Protein AF-A0A1S3PQ42-F1 (afdb_monomer_lite)

Foldseek 3Di:
DDDDDDDDDDDDDDDDDDDDDDDDDDDDDPPPPPPPDDLDALVVLLVQLVVLQVVLVPDPDLLLSLLSLVLSLLSLLSSLVNCVVDPVDPDHSLVSLVVSLVSLVVSLVSAPCDDDPHDLLNLLSLLLSLLSLLLSLVVSLVVCVVVLVVLVVVLVVCVVPDDDDPPDDPPPDPDDDDDDDDDDDDDDDDDDDPPPPDPPPDDDDDPVNVVSVVVSCVSCVSNVSSVVSNVVSVVSCVVVVVLQVVLCVVLNHDDSPDDSVSSSVSSVVSSVVSCVVVVHD

Secondary structure (DSSP, 8-state):
-----------------------------------------HHHHHHHHHHHHHHHHT--SHHHHHHHHHHHHHHHHHHHHHHTTS---SS-HHHHHHHHHHHHHHHHHHS--SSTT--HHHHHHHHHHHHHHHHHHHHHHHHHHHHHHHHHHHHHHHHHHSPPP-----------------------------------------HHHHHHHHHHHHHHHHHHHHHHHHHHHHHHHGGGHHHHHHHHHHH----TT--HHHHHHHHHHHHHHHHHHHT--

Structure (mmCIF, N/CA/C/O backbone):
data_AF-A0A1S3PQ42-F1
#
_entry.id   AF-A0A1S3PQ42-F1
#
loop_
_atom_site.group_PDB
_atom_site.id
_atom_site.type_symbol
_atom_site.label_atom_id
_atom_site.label_alt_id
_atom_site.label_comp_id
_atom_site.label_asym_id
_atom_site.label_entity_id
_atom_site.label_seq_id
_atom_site.pdbx_PDB_ins_code
_atom_site.Cartn_x
_atom_site.Cartn_y
_atom_site.Cartn_z
_atom_site.occupancy
_atom_site.B_iso_or_equiv
_atom_site.auth_seq_id
_atom_site.auth_comp_id
_atom_site.auth_asym_id
_atom_site.auth_atom_id
_atom_site.pdbx_PDB_model_num
ATOM 1 N N . MET A 1 1 ? -37.887 -74.939 -35.444 1.00 35.25 1 MET A N 1
ATOM 2 C CA . MET A 1 1 ? -36.887 -74.761 -34.372 1.00 35.25 1 MET A CA 1
ATOM 3 C C . MET A 1 1 ? -37.197 -73.445 -33.658 1.00 35.25 1 MET A C 1
ATOM 5 O O . MET A 1 1 ? -36.524 -72.456 -33.904 1.00 35.25 1 MET A O 1
ATOM 9 N N . GLU A 1 2 ? -38.336 -73.292 -32.963 1.00 29.97 2 GLU A N 1
ATOM 10 C CA . GLU A 1 2 ? -38.921 -74.149 -31.888 1.00 29.97 2 GLU A CA 1
ATOM 11 C C . GLU A 1 2 ? -37.988 -74.207 -30.664 1.00 29.97 2 GLU A C 1
ATOM 13 O O . GLU A 1 2 ? -36.792 -74.404 -30.859 1.00 29.97 2 GLU A O 1
ATOM 18 N N . VAL A 1 3 ? -38.416 -74.037 -29.402 1.00 33.56 3 VAL A N 1
ATOM 19 C CA . VAL A 1 3 ? -39.749 -74.019 -28.726 1.00 33.56 3 VAL A CA 1
ATOM 20 C C . VAL A 1 3 ? -39.690 -72.855 -27.684 1.00 33.56 3 VAL A C 1
ATOM 22 O O . VAL A 1 3 ? -38.605 -72.590 -27.176 1.00 33.56 3 VAL A O 1
ATOM 25 N N . GLU A 1 4 ? -40.666 -71.955 -27.467 1.00 35.41 4 GLU A N 1
ATOM 26 C CA . GLU A 1 4 ? -41.895 -72.071 -26.630 1.00 35.41 4 GLU A CA 1
ATOM 27 C C . GLU A 1 4 ? -41.676 -72.660 -25.195 1.00 35.41 4 GLU A C 1
ATOM 29 O O . GLU A 1 4 ? -40.811 -73.506 -25.014 1.00 35.41 4 GLU A O 1
ATOM 34 N N . CYS A 1 5 ? -42.377 -72.295 -24.100 1.00 35.50 5 CYS A N 1
ATOM 35 C CA . CYS A 1 5 ? -43.460 -71.318 -23.866 1.00 35.50 5 CYS A CA 1
ATOM 36 C C . CYS A 1 5 ? -43.638 -70.940 -22.358 1.00 35.50 5 CYS A C 1
ATOM 38 O O . CYS A 1 5 ? -42.959 -71.496 -21.497 1.00 35.50 5 CYS A O 1
ATOM 40 N N . VAL A 1 6 ? -44.666 -70.099 -22.089 1.00 32.94 6 VAL A N 1
ATOM 41 C CA . VAL A 1 6 ? -45.286 -69.667 -20.792 1.00 32.94 6 VAL A CA 1
ATOM 42 C C . VAL A 1 6 ? -44.529 -68.586 -19.972 1.00 32.94 6 VAL A C 1
ATOM 44 O O . VAL A 1 6 ? -43.312 -68.637 -19.871 1.00 32.94 6 VAL A O 1
ATOM 47 N N . GLY A 1 7 ? -45.158 -67.586 -19.311 1.00 34.28 7 GLY A N 1
ATOM 48 C CA . GLY A 1 7 ? -46.515 -67.003 -19.464 1.00 34.28 7 GLY A CA 1
ATOM 49 C C . GLY A 1 7 ? -47.288 -66.614 -18.169 1.00 34.28 7 GLY A C 1
ATOM 50 O O . GLY A 1 7 ? -47.375 -67.427 -17.262 1.00 34.28 7 GLY A O 1
ATOM 51 N N . VAL A 1 8 ? -47.970 -65.440 -18.181 1.00 33.69 8 VAL A N 1
ATOM 52 C CA . VAL A 1 8 ? -49.153 -65.022 -17.345 1.00 33.69 8 VAL A CA 1
ATOM 53 C C . VAL A 1 8 ? -48.905 -64.766 -15.826 1.00 33.69 8 VAL A C 1
ATOM 55 O O . VAL A 1 8 ? -48.098 -65.450 -15.221 1.00 33.69 8 VAL A O 1
ATOM 58 N N . SER A 1 9 ? -49.594 -63.891 -15.061 1.00 31.94 9 SER A N 1
ATOM 59 C CA . SER A 1 9 ? -50.267 -62.566 -15.214 1.00 31.94 9 SER A CA 1
ATOM 60 C C . SER A 1 9 ? -50.843 -62.155 -13.829 1.00 31.94 9 SER A C 1
ATOM 62 O O . SER A 1 9 ? -51.313 -63.032 -13.108 1.00 31.94 9 SER A O 1
ATOM 64 N N . GLY A 1 10 ? -50.882 -60.866 -13.440 1.00 32.84 10 GLY A N 1
ATOM 65 C CA . GLY A 1 10 ? -51.519 -60.440 -12.170 1.00 32.84 10 GLY A CA 1
ATOM 66 C C . GLY A 1 10 ? -51.500 -58.925 -11.870 1.00 32.84 10 GLY A C 1
ATOM 67 O O . GLY A 1 10 ? -50.441 -58.321 -11.764 1.00 32.84 10 GLY A O 1
ATOM 68 N N . LYS A 1 11 ? -52.685 -58.312 -11.725 1.00 34.78 11 LYS A N 1
ATOM 69 C CA . LYS A 1 11 ? -52.988 -56.872 -11.475 1.00 34.78 11 LYS A CA 1
ATOM 70 C C . LYS A 1 11 ? -53.473 -56.649 -10.004 1.00 34.78 11 LYS A C 1
ATOM 72 O O . LYS A 1 11 ? -53.876 -57.639 -9.405 1.00 34.78 11 LYS A O 1
ATOM 77 N N . PRO A 1 12 ? -53.716 -55.410 -9.494 1.00 42.78 12 PRO A N 1
ATOM 78 C CA . PRO A 1 12 ? -52.886 -54.194 -9.482 1.00 42.78 12 PRO A CA 1
ATOM 79 C C . PRO A 1 12 ? -52.884 -53.530 -8.040 1.00 42.78 12 PRO A C 1
ATOM 81 O O . PRO A 1 12 ? -52.639 -54.290 -7.109 1.00 42.78 12 PRO A O 1
ATOM 84 N N . PRO A 1 13 ? -53.029 -52.198 -7.758 1.00 49.38 13 PRO A N 1
ATOM 85 C CA . PRO A 1 13 ? -52.368 -51.533 -6.610 1.00 49.38 13 PRO A CA 1
ATOM 86 C C . PRO A 1 13 ? -53.247 -51.373 -5.337 1.00 49.38 13 PRO A C 1
ATOM 88 O O . PRO A 1 13 ? -54.416 -51.758 -5.346 1.00 49.38 13 PRO A O 1
ATOM 91 N N . PRO A 1 14 ? -52.739 -50.711 -4.270 1.00 37.56 14 PRO A N 1
ATOM 92 C CA . PRO A 1 14 ? -53.141 -49.302 -4.078 1.00 37.56 14 PRO A CA 1
ATOM 93 C C . PRO A 1 14 ? -52.050 -48.347 -3.535 1.00 37.56 14 PRO A C 1
ATOM 95 O O . PRO A 1 14 ? -51.071 -48.758 -2.918 1.00 37.56 14 PRO A O 1
ATOM 98 N N . LYS A 1 15 ? -52.269 -47.034 -3.718 1.00 41.88 15 LYS A N 1
ATOM 99 C CA . LYS A 1 15 ? -51.600 -45.965 -2.947 1.00 41.88 15 LYS A CA 1
ATOM 100 C C . LYS A 1 15 ? -52.218 -45.856 -1.548 1.00 41.88 15 LYS A C 1
ATOM 102 O O . LYS A 1 15 ? -53.432 -45.977 -1.418 1.00 41.88 15 LYS A O 1
ATOM 107 N N . CYS A 1 16 ? -51.419 -45.465 -0.558 1.00 26.77 16 CYS A N 1
ATOM 108 C CA . CYS A 1 16 ? -51.907 -44.773 0.634 1.00 26.77 16 CYS A CA 1
ATOM 109 C C . CYS A 1 16 ? -50.848 -43.763 1.102 1.00 26.77 16 CYS A C 1
ATOM 111 O O . CYS A 1 16 ? -49.712 -44.145 1.375 1.00 26.77 16 CYS A O 1
ATOM 113 N N . GLU A 1 17 ? -51.213 -42.484 1.162 1.00 37.69 17 GLU A N 1
ATOM 114 C CA . GLU A 1 17 ? -50.447 -41.446 1.859 1.00 37.69 17 GLU A CA 1
ATOM 115 C C . GLU A 1 17 ? -51.067 -41.267 3.249 1.00 37.69 17 GLU A C 1
ATOM 117 O O . GLU A 1 17 ? -52.288 -41.163 3.364 1.00 37.69 17 GLU A O 1
ATOM 122 N N . SER A 1 18 ? -50.256 -41.186 4.305 1.00 27.48 18 SER A N 1
ATOM 123 C CA . SER A 1 18 ? -50.727 -40.730 5.616 1.00 27.48 18 SER A CA 1
ATOM 124 C C . SER A 1 18 ? -49.671 -39.874 6.311 1.00 27.48 18 SER A C 1
ATOM 126 O O . SER A 1 18 ? -48.475 -40.161 6.282 1.00 27.48 18 SER A O 1
ATOM 128 N N . TRP A 1 19 ? -50.123 -38.764 6.891 1.00 27.66 19 TRP A N 1
ATOM 129 C CA . TRP A 1 19 ? -49.282 -37.794 7.587 1.00 27.66 19 TRP A CA 1
ATOM 130 C C . TRP A 1 19 ? -49.142 -38.176 9.070 1.00 27.66 19 TRP A C 1
ATOM 132 O O . TRP A 1 19 ? -50.125 -38.555 9.702 1.00 27.66 19 TRP A O 1
ATOM 142 N N . GLY A 1 20 ? -47.950 -38.010 9.652 1.00 32.56 20 GLY A N 1
ATOM 143 C CA . GLY A 1 20 ? -47.715 -38.205 11.090 1.00 32.56 20 GLY A CA 1
ATOM 144 C C . GLY A 1 20 ? -46.255 -37.913 11.489 1.00 32.56 20 GLY A C 1
ATOM 145 O O . GLY A 1 20 ? -45.358 -38.400 10.803 1.00 32.56 20 GLY A O 1
ATOM 146 N N . PRO A 1 21 ? -45.970 -37.109 12.536 1.00 45.66 21 PRO A N 1
ATOM 147 C CA . PRO A 1 21 ? -44.617 -36.600 12.793 1.00 45.66 21 PRO A CA 1
ATOM 148 C C . PRO A 1 21 ? -43.865 -37.336 13.919 1.00 45.66 21 PRO A C 1
ATOM 150 O O . PRO A 1 21 ? -44.480 -37.695 14.922 1.00 45.66 21 PRO A O 1
ATOM 153 N N . SER A 1 22 ? -42.523 -37.418 13.832 1.00 29.17 22 SER A N 1
ATOM 154 C CA . SER A 1 22 ? -41.574 -36.882 14.848 1.00 29.17 22 SER A CA 1
ATOM 155 C C . SER A 1 22 ? -40.145 -37.467 14.804 1.00 29.17 22 SER A C 1
ATOM 157 O O . SER A 1 22 ? -39.947 -38.664 14.650 1.00 29.17 22 SER A O 1
ATOM 159 N N . LEU A 1 23 ? -39.176 -36.588 15.106 1.00 28.50 23 LEU A N 1
ATOM 160 C CA . LEU A 1 23 ? -37.885 -36.830 15.787 1.00 28.50 23 LEU A CA 1
ATOM 161 C C . LEU A 1 23 ? -36.745 -37.637 15.106 1.00 28.50 23 LEU A C 1
ATOM 163 O O . LEU A 1 23 ? -36.591 -38.840 15.263 1.00 28.50 23 LEU A O 1
ATOM 167 N N . GLN A 1 24 ? -35.813 -36.851 14.548 1.00 30.27 24 GLN A N 1
ATOM 168 C CA . GLN A 1 24 ? -34.348 -36.930 14.729 1.00 30.27 24 GLN A CA 1
ATOM 169 C C . GLN A 1 24 ? -33.579 -38.237 14.422 1.00 30.27 24 GLN A C 1
ATOM 171 O O . GLN A 1 24 ? -33.472 -39.148 15.242 1.00 30.27 24 GLN A O 1
ATOM 176 N N . ARG A 1 25 ? -32.724 -38.153 13.391 1.00 27.75 25 ARG A N 1
ATOM 177 C CA . ARG A 1 25 ? -31.296 -38.481 13.559 1.00 27.75 25 ARG A CA 1
ATOM 178 C C . ARG A 1 25 ? -30.419 -37.498 12.783 1.00 27.75 25 ARG A C 1
ATOM 180 O O . ARG A 1 25 ? -30.721 -37.159 11.646 1.00 27.75 25 ARG A O 1
ATOM 187 N N . ALA A 1 26 ? -29.365 -37.010 13.431 1.00 33.91 26 ALA A N 1
ATOM 188 C CA . ALA A 1 26 ? -28.486 -35.985 12.884 1.00 33.91 26 ALA A CA 1
ATOM 189 C C . ALA A 1 26 ? -27.551 -36.527 11.788 1.00 33.91 26 ALA A C 1
ATOM 191 O O . ALA A 1 26 ? -26.986 -37.610 11.925 1.00 33.91 26 ALA A O 1
ATOM 192 N N . GLY A 1 27 ? -27.329 -35.713 10.755 1.00 30.86 27 GLY A N 1
ATOM 193 C CA . GLY A 1 27 ? -26.272 -35.874 9.759 1.00 30.86 27 GLY A CA 1
ATOM 194 C C . GLY A 1 27 ? -25.681 -34.502 9.454 1.00 30.86 27 GLY A C 1
ATOM 195 O O . GLY A 1 27 ? -26.245 -33.743 8.674 1.00 30.86 27 GLY A O 1
ATOM 196 N N . SER A 1 28 ? -24.588 -34.147 10.132 1.00 33.94 28 SER A N 1
ATOM 197 C CA . SER A 1 28 ? -23.971 -32.823 10.005 1.00 33.94 28 SER A CA 1
ATOM 198 C C . SER A 1 28 ? -23.301 -32.659 8.640 1.00 33.94 28 SER A C 1
ATOM 200 O O . SER A 1 28 ? -22.279 -33.287 8.372 1.00 33.94 28 SER A O 1
ATOM 202 N N . GLN A 1 29 ? -23.836 -31.770 7.803 1.00 33.34 29 GLN A N 1
ATOM 203 C CA . GLN A 1 29 ? -23.096 -31.171 6.694 1.00 33.34 29 GLN A CA 1
ATOM 204 C C . GLN A 1 29 ? -23.054 -29.657 6.883 1.00 33.34 29 GLN A C 1
ATOM 206 O O . GLN A 1 29 ? -23.865 -28.909 6.341 1.00 33.34 29 GLN A O 1
ATOM 211 N N . ARG A 1 30 ? -22.071 -29.194 7.663 1.00 36.38 30 ARG A N 1
ATOM 212 C CA . ARG A 1 30 ? -21.709 -27.775 7.735 1.00 36.38 30 ARG A CA 1
ATOM 213 C C . ARG A 1 30 ? -20.900 -27.398 6.491 1.00 36.38 30 ARG A C 1
ATOM 215 O O . ARG A 1 30 ? -19.698 -27.167 6.566 1.00 36.38 30 ARG A O 1
ATOM 222 N N . GLY A 1 31 ? -21.567 -27.386 5.339 1.00 32.16 31 GLY A N 1
ATOM 223 C CA . GLY A 1 31 ? -21.009 -26.848 4.106 1.00 32.16 31 GLY A CA 1
ATOM 224 C C . GLY A 1 31 ? -20.893 -25.334 4.226 1.00 32.16 31 GLY A C 1
ATOM 225 O O . GLY A 1 31 ? -21.896 -24.629 4.127 1.00 32.16 31 GLY A O 1
ATOM 226 N N . THR A 1 32 ? -19.683 -24.827 4.461 1.00 41.38 32 THR A N 1
ATOM 227 C CA . THR A 1 32 ? -19.407 -23.391 4.370 1.00 41.38 32 THR A CA 1
ATOM 228 C C . THR A 1 32 ? -19.561 -22.979 2.911 1.00 41.38 32 THR A C 1
ATOM 230 O O . THR A 1 32 ? -18.664 -23.207 2.101 1.00 41.38 32 THR A O 1
ATOM 233 N N . VAL A 1 33 ? -20.711 -22.395 2.568 1.00 38.88 33 VAL A N 1
ATOM 234 C CA . VAL A 1 33 ? -20.920 -21.783 1.255 1.00 38.88 33 VAL A CA 1
ATOM 235 C C . VAL A 1 33 ? -20.001 -20.570 1.167 1.00 38.88 33 VAL A C 1
ATOM 237 O O . VAL A 1 33 ? -20.291 -19.501 1.702 1.00 38.88 33 VAL A O 1
ATOM 240 N N . LEU A 1 34 ? -18.864 -20.761 0.501 1.00 42.41 34 LEU A N 1
ATOM 241 C CA . LEU A 1 34 ? -18.055 -19.678 -0.036 1.00 42.41 34 LEU A CA 1
ATOM 242 C C . LEU A 1 34 ? -18.918 -18.975 -1.088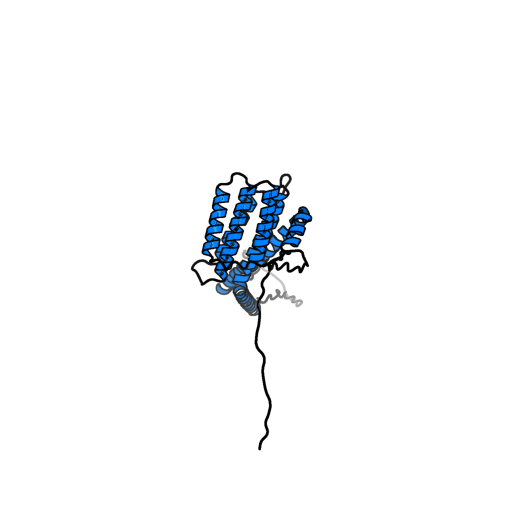 1.00 42.41 34 LEU A C 1
ATOM 244 O O . LEU A 1 34 ? -19.029 -19.438 -2.222 1.00 42.41 34 LEU A O 1
ATOM 248 N N . ASN A 1 35 ? -19.574 -17.885 -0.683 1.00 34.91 35 ASN A N 1
ATOM 249 C CA . ASN A 1 35 ? -20.261 -16.990 -1.604 1.00 34.91 35 ASN A CA 1
ATOM 250 C C . ASN A 1 35 ? -19.210 -16.364 -2.526 1.00 34.91 35 ASN A C 1
ATOM 252 O O . ASN A 1 35 ? -18.616 -15.336 -2.208 1.00 34.91 35 ASN A O 1
ATOM 256 N N . HIS A 1 36 ? -18.981 -17.003 -3.671 1.00 43.78 36 HIS A N 1
ATOM 257 C CA . HIS A 1 36 ? -18.322 -16.380 -4.807 1.00 43.78 36 HIS A CA 1
ATOM 258 C C . HIS A 1 36 ? -19.286 -15.356 -5.406 1.00 43.78 36 HIS A C 1
ATOM 260 O O . HIS A 1 36 ? -20.037 -15.640 -6.337 1.00 43.78 36 HIS A O 1
ATOM 266 N N . GLU A 1 37 ? -19.279 -14.165 -4.814 1.00 48.38 37 GLU A N 1
ATOM 267 C CA . GLU A 1 37 ? -19.853 -12.970 -5.417 1.00 48.38 37 GLU A CA 1
ATOM 268 C C . GLU A 1 37 ? -19.178 -12.756 -6.789 1.00 48.38 37 GLU A C 1
ATOM 270 O O . GLU A 1 37 ? -17.957 -12.935 -6.894 1.00 48.38 37 GLU A O 1
ATOM 275 N N . PRO A 1 38 ? -19.938 -12.471 -7.865 1.00 51.84 38 PRO A N 1
ATOM 276 C CA . PRO A 1 38 ? -19.359 -12.319 -9.196 1.00 51.84 38 PRO A CA 1
ATOM 277 C C . PRO A 1 38 ? -18.326 -11.180 -9.208 1.00 51.84 38 PRO A C 1
ATOM 279 O O . PRO A 1 38 ? -18.486 -10.211 -8.464 1.00 51.84 38 PRO A O 1
ATOM 282 N N . PRO A 1 39 ? -17.269 -11.268 -10.039 1.00 59.72 39 PRO A N 1
ATOM 283 C CA . PRO A 1 39 ? -16.226 -10.251 -10.079 1.00 59.72 39 PRO A CA 1
ATOM 284 C C . PRO A 1 39 ? -16.825 -8.898 -10.471 1.00 59.72 39 PRO A C 1
ATOM 286 O O . PRO A 1 39 ? -17.291 -8.709 -11.596 1.00 59.72 39 PRO A O 1
ATOM 289 N N . HIS A 1 40 ? -16.815 -7.956 -9.530 1.00 71.81 40 HIS A N 1
ATOM 290 C CA . HIS A 1 40 ? -17.313 -6.606 -9.763 1.00 71.81 40 HIS A CA 1
ATOM 291 C C . HIS A 1 40 ? -16.384 -5.842 -10.707 1.00 71.81 40 HIS A C 1
ATOM 293 O O . HIS A 1 40 ? -15.159 -5.891 -10.579 1.00 71.81 40 HIS A O 1
ATOM 299 N N . HIS A 1 41 ? -16.969 -5.081 -11.631 1.00 85.75 41 HIS A N 1
ATOM 300 C CA . HIS A 1 41 ? -16.212 -4.177 -12.495 1.00 85.75 41 HIS A CA 1
ATOM 301 C C . HIS A 1 41 ? -15.491 -3.097 -11.671 1.00 85.75 41 HIS A C 1
ATOM 303 O O . HIS A 1 41 ? -15.975 -2.676 -10.618 1.00 85.75 41 HIS A O 1
ATOM 309 N N . ALA A 1 42 ? -14.359 -2.594 -12.175 1.00 91.62 42 ALA A N 1
ATOM 310 C CA . ALA A 1 42 ? -13.552 -1.576 -11.493 1.00 91.62 42 ALA A CA 1
ATOM 311 C C . ALA A 1 42 ? -14.365 -0.328 -11.085 1.00 91.62 42 ALA A C 1
ATOM 313 O O . ALA A 1 42 ? -14.116 0.261 -10.033 1.00 91.62 42 ALA A O 1
ATOM 314 N N . GLU A 1 43 ? -15.390 0.033 -11.865 1.00 91.88 43 GLU A N 1
ATOM 315 C CA . GLU A 1 43 ? -16.326 1.121 -11.558 1.00 91.88 43 GLU A CA 1
ATOM 316 C C . GLU A 1 43 ? -17.029 0.960 -10.201 1.00 91.88 43 GLU A C 1
ATOM 318 O O . GLU A 1 43 ? -17.129 1.933 -9.452 1.00 91.88 43 GLU A O 1
ATOM 323 N N . TYR A 1 44 ? -17.465 -0.251 -9.837 1.00 94.06 44 TYR A N 1
ATOM 324 C CA . TYR A 1 44 ? -18.123 -0.513 -8.552 1.00 94.06 44 TYR A CA 1
ATOM 325 C C . TYR A 1 44 ? -17.188 -0.191 -7.381 1.00 94.06 44 TYR A C 1
ATOM 327 O O . TYR A 1 44 ? -17.522 0.610 -6.506 1.00 94.06 44 TYR A O 1
ATOM 335 N N . TYR A 1 45 ? -15.973 -0.741 -7.414 1.00 96.06 45 TYR A N 1
ATOM 336 C CA . TYR A 1 45 ? -14.958 -0.507 -6.390 1.00 96.06 45 TYR A CA 1
ATOM 337 C C . TYR A 1 45 ? -14.511 0.962 -6.332 1.00 96.06 45 TYR A C 1
ATOM 339 O O . TYR A 1 45 ? -14.331 1.514 -5.248 1.00 96.06 45 TYR A O 1
ATOM 347 N N . MET A 1 46 ? -14.409 1.632 -7.484 1.00 95.75 46 MET A N 1
ATOM 348 C CA . MET A 1 46 ? -14.164 3.075 -7.595 1.00 95.75 46 MET A CA 1
ATOM 349 C C . MET A 1 46 ? -15.277 3.908 -6.933 1.00 95.75 46 MET A C 1
ATOM 351 O O . MET A 1 46 ? -14.990 4.900 -6.256 1.00 95.75 46 MET A O 1
ATOM 355 N N . HIS A 1 47 ? -16.546 3.537 -7.126 1.00 96.62 47 HIS A N 1
ATOM 356 C CA . HIS A 1 47 ? -17.684 4.195 -6.482 1.00 96.62 47 HIS A CA 1
ATOM 357 C C . HIS A 1 47 ? -17.691 3.961 -4.967 1.00 96.62 47 HIS A C 1
ATOM 359 O O . HIS A 1 47 ? -17.859 4.918 -4.206 1.00 96.62 47 HIS A O 1
ATOM 365 N N . GLU A 1 48 ? -17.432 2.730 -4.526 1.00 97.25 48 GLU A N 1
ATOM 366 C CA . GLU A 1 48 ? -17.355 2.376 -3.109 1.00 97.25 48 GLU A CA 1
ATOM 367 C C . GLU A 1 48 ? -16.212 3.113 -2.395 1.00 97.25 48 GLU A C 1
ATOM 369 O O . GLU A 1 48 ? -16.409 3.723 -1.343 1.00 97.25 48 GLU A O 1
ATOM 374 N N . ALA A 1 49 ? -15.028 3.154 -3.006 1.00 98.00 49 ALA A N 1
ATOM 375 C CA . ALA A 1 49 ? -13.877 3.874 -2.477 1.00 98.00 49 ALA A CA 1
ATOM 376 C C . ALA A 1 49 ? -14.161 5.377 -2.301 1.00 98.00 49 ALA A C 1
ATOM 378 O O . ALA A 1 49 ? -13.871 5.955 -1.251 1.00 98.00 49 ALA A O 1
ATOM 379 N N . LYS A 1 50 ? -14.805 6.014 -3.291 1.00 97.88 50 LYS A N 1
ATOM 380 C CA . LYS A 1 50 ? -15.244 7.417 -3.194 1.00 97.88 50 LYS A CA 1
ATOM 381 C C . LYS A 1 50 ? -16.280 7.623 -2.087 1.00 97.88 50 LYS A C 1
ATOM 383 O O . LYS A 1 50 ? -16.182 8.606 -1.356 1.00 97.88 50 LYS A O 1
ATOM 388 N N . ARG A 1 51 ? -17.239 6.703 -1.929 1.00 98.06 51 ARG A N 1
ATOM 389 C CA . ARG A 1 51 ? -18.251 6.742 -0.858 1.00 98.06 51 ARG A CA 1
ATOM 390 C C . ARG A 1 51 ? -17.596 6.733 0.525 1.00 98.06 51 ARG A C 1
ATOM 392 O O . ARG A 1 51 ? -17.892 7.602 1.345 1.00 98.06 51 ARG A O 1
ATOM 399 N N . MET A 1 52 ? -16.673 5.802 0.759 1.00 97.31 52 MET A N 1
ATOM 400 C CA . MET A 1 52 ? -15.954 5.680 2.033 1.00 97.31 52 MET A CA 1
ATOM 401 C C . MET A 1 52 ? -15.016 6.870 2.285 1.00 97.31 52 MET A C 1
ATOM 403 O O . MET A 1 52 ? -14.953 7.374 3.408 1.00 97.31 52 MET A O 1
ATOM 407 N N . LYS A 1 53 ? -14.371 7.406 1.238 1.00 97.88 53 LYS A N 1
ATOM 408 C CA . LYS A 1 53 ? -13.559 8.629 1.331 1.00 97.88 53 LYS A CA 1
ATOM 409 C C . LYS A 1 53 ? -14.399 9.839 1.755 1.00 97.88 53 LYS A C 1
ATOM 411 O O . LYS A 1 53 ? -14.034 10.507 2.716 1.00 97.88 53 LYS A O 1
ATOM 416 N N . HIS A 1 54 ? -15.539 10.093 1.109 1.00 98.06 54 HIS A N 1
ATOM 417 C CA . HIS A 1 54 ? -16.412 11.213 1.483 1.00 98.06 54 HIS A CA 1
ATOM 418 C C . HIS A 1 54 ? -17.003 11.050 2.893 1.00 98.06 54 HIS A C 1
ATOM 420 O O . HIS A 1 54 ? -17.155 12.038 3.612 1.00 98.06 54 HIS A O 1
ATOM 426 N N . ARG A 1 55 ? -17.281 9.810 3.331 1.00 96.88 55 ARG A N 1
ATOM 427 C CA . ARG A 1 55 ? -17.648 9.527 4.729 1.00 96.88 55 ARG A CA 1
ATOM 428 C C . ARG A 1 55 ? -16.530 9.954 5.682 1.00 96.88 55 ARG A C 1
ATOM 430 O O . ARG A 1 55 ? -16.814 10.670 6.634 1.00 96.88 55 ARG A O 1
ATOM 437 N N . ALA A 1 56 ? -15.277 9.590 5.404 1.00 97.50 56 ALA A N 1
ATOM 438 C CA . ALA A 1 56 ? -14.121 10.032 6.188 1.00 97.50 56 ALA A CA 1
ATOM 439 C C . ALA A 1 56 ? -13.940 11.563 6.169 1.00 97.50 56 ALA A C 1
ATOM 441 O O . ALA A 1 56 ? -13.660 12.169 7.206 1.00 97.50 56 ALA A O 1
ATOM 442 N N . ASP A 1 57 ? -14.142 12.216 5.021 1.00 97.38 57 ASP A N 1
ATOM 443 C CA . ASP A 1 57 ? -14.043 13.674 4.895 1.00 97.38 57 ASP A CA 1
ATOM 444 C C . ASP A 1 57 ? -14.988 14.391 5.881 1.00 97.38 57 ASP A C 1
ATOM 446 O O . ASP A 1 57 ? -14.553 15.336 6.543 1.00 97.38 57 ASP A O 1
ATOM 450 N N . ALA A 1 58 ? -16.206 13.870 6.074 1.00 96.94 58 ALA A N 1
ATOM 451 C CA . ALA A 1 58 ? -17.212 14.383 7.010 1.00 96.94 58 ALA A CA 1
ATOM 452 C C . ALA A 1 58 ? -16.972 14.048 8.503 1.00 96.94 58 ALA A C 1
ATOM 454 O O . ALA A 1 58 ? -17.671 14.583 9.365 1.00 96.94 58 ALA A O 1
ATOM 455 N N . MET A 1 59 ? -16.016 13.176 8.844 1.00 95.38 59 MET A N 1
ATOM 456 C CA . MET A 1 59 ? -15.765 12.781 10.238 1.00 95.38 59 MET A CA 1
ATOM 457 C C . MET A 1 59 ? -14.902 13.792 11.002 1.00 95.38 59 MET A C 1
ATOM 459 O O . MET A 1 59 ? -13.894 14.291 10.495 1.00 95.38 59 MET A O 1
ATOM 463 N N . VAL A 1 60 ? -15.283 14.036 12.261 1.00 94.31 60 VAL A N 1
ATOM 464 C CA . VAL A 1 60 ? -14.539 14.876 13.217 1.00 94.31 60 VAL A CA 1
ATOM 465 C C . VAL A 1 60 ? -13.535 14.052 14.029 1.00 94.31 60 VAL A C 1
ATOM 467 O O . VAL A 1 60 ? -12.407 14.502 14.233 1.00 94.31 60 VAL A O 1
ATOM 470 N N . ASP A 1 61 ? -13.907 12.844 14.472 1.00 94.12 61 ASP A N 1
ATOM 471 C CA . ASP A 1 61 ? -12.957 11.971 15.165 1.00 94.12 61 ASP A CA 1
ATOM 472 C C . ASP A 1 61 ? -11.856 11.483 14.213 1.00 94.12 61 ASP A C 1
ATOM 474 O O . ASP A 1 61 ? -12.116 10.975 13.120 1.00 94.12 61 ASP A O 1
ATOM 478 N N . LYS A 1 62 ? -10.605 11.612 14.663 1.00 94.62 62 LYS A N 1
ATOM 479 C CA . LYS A 1 62 ? -9.419 11.316 13.858 1.00 94.62 62 LYS A CA 1
ATOM 480 C C . LYS A 1 62 ? -9.219 9.821 13.622 1.00 94.62 62 LYS A C 1
ATOM 482 O O . LYS A 1 62 ? -8.702 9.467 12.565 1.00 94.62 62 LYS A O 1
ATOM 487 N N . LEU A 1 63 ? -9.600 8.956 14.570 1.00 95.19 63 LEU A N 1
ATOM 488 C CA . LEU A 1 63 ? -9.435 7.508 14.415 1.00 95.19 63 LEU A CA 1
ATOM 489 C C . LEU A 1 63 ? -10.483 6.956 13.446 1.00 95.19 63 LEU A C 1
ATOM 491 O O . LEU A 1 63 ? -10.120 6.326 12.459 1.00 95.19 63 LEU A O 1
ATOM 495 N N . GLY A 1 64 ? -11.762 7.273 13.657 1.00 96.19 64 GLY A N 1
ATOM 496 C CA . GLY A 1 64 ? -12.847 6.922 12.744 1.00 96.19 64 GLY A CA 1
ATOM 497 C C . GLY A 1 64 ? -12.612 7.457 11.328 1.00 96.19 64 GLY A C 1
ATOM 498 O O . GLY A 1 64 ? -12.812 6.726 10.356 1.00 96.19 64 GLY A O 1
ATOM 499 N N . LYS A 1 65 ? -12.097 8.688 11.199 1.00 97.56 65 LYS A N 1
ATOM 500 C CA . LYS A 1 65 ? -11.678 9.264 9.914 1.00 97.56 65 LYS A CA 1
ATOM 501 C C . LYS A 1 65 ? -10.561 8.458 9.249 1.00 97.56 65 LYS A C 1
ATOM 503 O O . LYS A 1 65 ? -10.693 8.097 8.082 1.00 97.56 65 LYS A O 1
ATOM 508 N N . ALA A 1 66 ? -9.494 8.130 9.981 1.00 97.81 66 ALA A N 1
ATOM 509 C CA . ALA A 1 66 ? -8.406 7.302 9.464 1.00 97.81 66 ALA A CA 1
ATOM 510 C C . ALA A 1 66 ? -8.909 5.916 9.024 1.00 97.81 66 ALA A C 1
ATOM 512 O O . ALA A 1 66 ? -8.656 5.512 7.895 1.00 97.81 66 ALA A O 1
ATOM 513 N N . VAL A 1 67 ? -9.703 5.238 9.858 1.00 97.81 67 VAL A N 1
ATOM 514 C CA . VAL A 1 67 ? -10.314 3.931 9.560 1.00 97.81 67 VAL A CA 1
ATOM 515 C C . VAL A 1 67 ? -11.167 3.968 8.282 1.00 97.81 67 VAL A C 1
ATOM 517 O O . VAL A 1 67 ? -11.049 3.073 7.447 1.00 97.81 67 VAL A O 1
ATOM 520 N N . ASN A 1 68 ? -11.979 5.011 8.068 1.00 97.94 68 ASN A N 1
ATOM 521 C CA . ASN A 1 68 ? -12.790 5.132 6.848 1.00 97.94 68 ASN A CA 1
ATOM 522 C C . ASN A 1 68 ? -11.951 5.467 5.596 1.00 97.94 68 ASN A C 1
ATOM 524 O O . ASN A 1 68 ? -12.283 4.991 4.510 1.00 97.94 68 ASN A O 1
ATOM 528 N N . TYR A 1 69 ? -10.839 6.205 5.720 1.00 98.69 69 TYR A N 1
ATOM 529 C CA . TYR A 1 69 ? -9.881 6.343 4.611 1.00 98.69 69 TYR A CA 1
ATOM 530 C C . TYR A 1 69 ? -9.150 5.033 4.295 1.00 98.69 69 TYR A C 1
ATOM 532 O O . TYR A 1 69 ? -8.853 4.792 3.127 1.00 98.69 69 TYR A O 1
ATOM 540 N N . VAL A 1 70 ? -8.876 4.178 5.288 1.00 98.62 70 VAL A N 1
ATOM 541 C CA . VAL A 1 70 ? -8.299 2.852 5.020 1.00 98.62 70 VAL A CA 1
ATOM 542 C C . VAL A 1 70 ? -9.316 1.966 4.307 1.00 98.62 70 VAL A C 1
ATOM 544 O O . VAL A 1 70 ? -8.957 1.390 3.292 1.00 98.62 70 VAL A O 1
ATOM 547 N N . ASP A 1 71 ? -10.591 1.929 4.710 1.00 98.44 71 ASP A N 1
ATOM 548 C CA . ASP A 1 71 ? -11.619 1.208 3.932 1.00 98.44 71 ASP A CA 1
ATOM 549 C C . ASP A 1 71 ? -11.764 1.740 2.497 1.00 98.44 71 ASP A C 1
ATOM 551 O O . ASP A 1 71 ? -11.905 0.954 1.561 1.00 98.44 71 ASP A O 1
ATOM 555 N N . ALA A 1 72 ? -11.669 3.060 2.296 1.00 98.69 72 ALA A N 1
ATOM 556 C CA . ALA A 1 72 ? -11.604 3.637 0.955 1.00 98.69 72 ALA A CA 1
ATOM 557 C C . ALA A 1 72 ? -10.379 3.132 0.174 1.00 98.69 72 ALA A C 1
ATOM 559 O O . ALA A 1 72 ? -10.502 2.773 -0.995 1.00 98.69 72 ALA A O 1
ATOM 560 N N . ALA A 1 73 ? -9.211 3.057 0.819 1.00 98.81 73 ALA A N 1
ATOM 561 C CA . ALA A 1 73 ? -7.996 2.509 0.227 1.00 98.81 73 ALA A CA 1
ATOM 562 C C . ALA A 1 73 ? -8.122 1.013 -0.106 1.00 98.81 73 ALA A C 1
ATOM 564 O O . ALA A 1 73 ? -7.689 0.611 -1.180 1.00 98.81 73 ALA A O 1
ATOM 565 N N . LEU A 1 74 ? -8.765 0.200 0.738 1.00 98.69 74 LEU A N 1
ATOM 566 C CA . LEU A 1 74 ? -9.038 -1.213 0.444 1.00 98.69 74 LEU A CA 1
ATOM 567 C C . LEU A 1 74 ? -9.936 -1.370 -0.789 1.00 98.69 74 LEU A C 1
ATOM 569 O O . LEU A 1 74 ? -9.659 -2.198 -1.654 1.00 98.69 74 LEU A O 1
ATOM 573 N N . SER A 1 75 ? -10.961 -0.529 -0.921 1.00 98.50 75 SER A N 1
ATOM 574 C CA . SER A 1 75 ? -11.802 -0.502 -2.120 1.00 98.50 75 SER A CA 1
ATOM 575 C C . SER A 1 75 ? -11.029 0.000 -3.355 1.00 98.50 75 SER A C 1
ATOM 577 O O . SER A 1 75 ? -11.219 -0.526 -4.448 1.00 98.50 75 SER A O 1
ATOM 579 N N . PHE A 1 76 ? -10.081 0.939 -3.217 1.00 98.50 76 PHE A N 1
ATOM 580 C CA . PHE A 1 76 ? -9.162 1.288 -4.314 1.00 98.50 76 PHE A CA 1
ATOM 581 C C . PHE A 1 76 ? -8.166 0.159 -4.652 1.00 98.50 76 PHE A C 1
ATOM 583 O O . PHE A 1 76 ? -7.821 -0.003 -5.822 1.00 98.50 76 PHE A O 1
ATOM 590 N N . MET A 1 77 ? -7.751 -0.670 -3.686 1.00 98.31 77 MET A N 1
ATOM 591 C CA . MET A 1 77 ? -6.952 -1.876 -3.948 1.00 98.31 77 MET A CA 1
ATOM 592 C C . MET A 1 77 ? -7.739 -2.884 -4.796 1.00 98.31 77 MET A C 1
ATOM 594 O O . MET A 1 77 ? -7.202 -3.401 -5.774 1.00 98.31 77 MET A O 1
ATOM 598 N N . GLU A 1 78 ? -9.012 -3.131 -4.474 1.00 97.50 78 GLU A N 1
ATOM 599 C CA . GLU A 1 78 ? -9.897 -3.980 -5.286 1.00 97.50 78 GLU A CA 1
ATOM 600 C C . GLU A 1 78 ? -10.151 -3.378 -6.678 1.00 97.50 78 GLU A C 1
ATOM 602 O O . GLU A 1 78 ? -10.054 -4.090 -7.676 1.00 97.50 78 GLU A O 1
ATOM 607 N N . CYS A 1 79 ? -10.369 -2.060 -6.770 1.00 96.25 79 CYS A N 1
ATOM 608 C CA . CYS A 1 79 ? -10.470 -1.344 -8.045 1.00 96.25 79 CYS A CA 1
ATOM 609 C C . CYS A 1 79 ? -9.218 -1.554 -8.904 1.00 96.25 79 CYS A C 1
ATOM 611 O O . CYS A 1 79 ? -9.321 -1.946 -10.064 1.00 96.25 79 CYS A O 1
ATOM 613 N N . GLY A 1 80 ? -8.031 -1.335 -8.330 1.00 96.31 80 GLY A N 1
ATOM 614 C CA . GLY A 1 80 ? -6.757 -1.564 -9.005 1.00 96.31 80 GLY A CA 1
ATOM 615 C C . GLY A 1 80 ? -6.591 -3.018 -9.438 1.00 96.31 80 GLY A C 1
ATOM 616 O O . GLY A 1 80 ? -6.135 -3.260 -10.550 1.00 96.31 80 GLY A O 1
ATOM 617 N N . LYS A 1 81 ? -7.039 -3.982 -8.622 1.00 95.75 81 LYS A N 1
ATOM 618 C CA . LYS A 1 81 ? -6.980 -5.412 -8.947 1.00 95.75 81 LYS A CA 1
ATOM 619 C C . LYS A 1 81 ? -7.895 -5.788 -10.113 1.00 95.75 81 LYS A C 1
ATOM 621 O O . LYS A 1 81 ? -7.456 -6.559 -10.967 1.00 95.75 81 LYS A O 1
ATOM 626 N N . ALA A 1 82 ? -9.103 -5.225 -10.173 1.00 94.25 82 ALA A N 1
ATOM 627 C CA . ALA A 1 82 ? -10.024 -5.381 -11.299 1.00 94.25 82 ALA A CA 1
ATOM 628 C C . ALA A 1 82 ? -9.467 -4.733 -12.584 1.00 94.25 82 ALA A C 1
ATOM 630 O O . ALA A 1 82 ? -9.587 -5.306 -13.663 1.00 94.25 82 ALA A O 1
ATOM 631 N N . MET A 1 83 ? -8.767 -3.597 -12.472 1.00 93.88 83 MET A N 1
ATOM 632 C CA . MET A 1 83 ? -8.058 -2.955 -13.594 1.00 93.8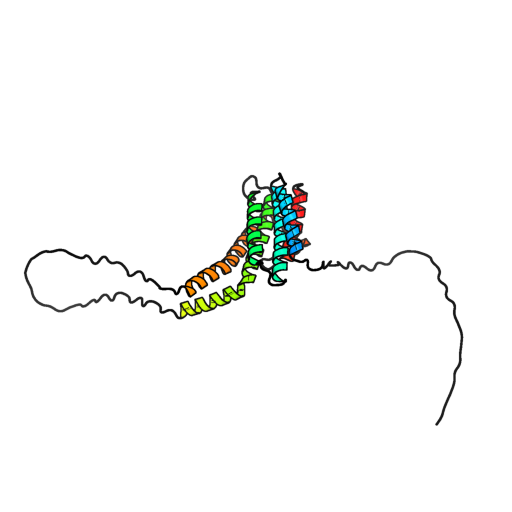8 83 MET A CA 1
ATOM 633 C C . MET A 1 83 ? -6.857 -3.767 -14.124 1.00 93.88 83 MET A C 1
ATOM 635 O O . MET A 1 83 ? -6.378 -3.484 -15.217 1.00 93.88 83 MET A O 1
ATOM 639 N N . GLU A 1 84 ? -6.341 -4.761 -13.388 1.00 92.56 84 GLU A N 1
ATOM 640 C CA . GLU A 1 84 ? -5.334 -5.704 -13.921 1.00 92.56 84 GLU A CA 1
ATOM 641 C C . GLU A 1 84 ? -5.943 -6.801 -14.803 1.00 92.56 84 GLU A C 1
ATOM 643 O O . GLU A 1 84 ? -5.227 -7.419 -15.589 1.00 92.56 84 GLU A O 1
ATOM 648 N N . GLU A 1 85 ? -7.228 -7.100 -14.604 1.00 86.06 85 GLU A N 1
ATOM 649 C CA . GLU A 1 85 ? -7.935 -8.246 -15.194 1.00 86.06 85 GLU A CA 1
ATOM 650 C C . GLU A 1 85 ? -8.922 -7.824 -16.291 1.00 86.06 85 GLU A C 1
ATOM 652 O O . GLU A 1 85 ? -9.288 -8.637 -17.141 1.00 86.06 85 GLU A O 1
ATOM 657 N N . GLY A 1 86 ? -9.343 -6.558 -16.281 1.00 77.62 86 GLY A N 1
ATOM 658 C CA . GLY A 1 86 ? -10.187 -5.960 -17.307 1.00 77.62 86 GLY A CA 1
ATOM 659 C C . GLY A 1 86 ? -9.457 -5.648 -18.623 1.00 77.62 86 GLY A C 1
ATOM 660 O O . GLY A 1 86 ? -8.258 -5.903 -18.774 1.00 77.62 86 GLY A O 1
ATOM 661 N N . PRO A 1 87 ? -10.179 -5.073 -19.602 1.00 73.88 87 PRO A N 1
ATOM 662 C CA . PRO A 1 87 ? -9.580 -4.521 -20.813 1.00 73.88 87 PRO A CA 1
ATOM 663 C C . PRO A 1 87 ? -8.509 -3.469 -20.492 1.00 73.88 87 PRO A C 1
ATOM 665 O O . PRO A 1 87 ? -8.524 -2.850 -19.429 1.00 73.88 87 PRO A O 1
ATOM 668 N N . LEU A 1 88 ? -7.605 -3.215 -21.443 1.00 64.88 88 LEU A N 1
ATOM 669 C CA . LEU A 1 88 ? -6.651 -2.107 -21.350 1.00 64.88 88 LEU A CA 1
ATOM 670 C C . LEU A 1 88 ? -7.394 -0.761 -21.443 1.00 64.88 88 LEU A C 1
ATOM 672 O O . LEU A 1 88 ? -7.580 -0.225 -22.533 1.00 64.88 88 LEU A O 1
ATOM 676 N N . GLU A 1 89 ? -7.828 -0.242 -20.297 1.00 69.50 89 GLU A N 1
ATOM 677 C CA . GLU A 1 89 ? -8.407 1.096 -20.151 1.00 69.50 89 GLU A CA 1
ATO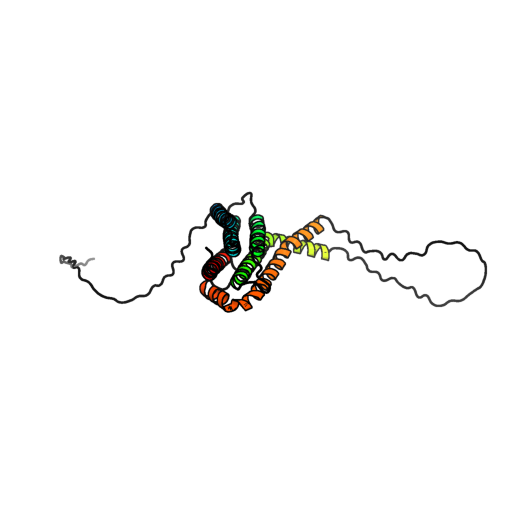M 678 C C . GLU A 1 89 ? -7.333 2.201 -20.132 1.00 69.50 89 GLU A C 1
ATOM 680 O O . GLU A 1 89 ? -6.157 1.960 -19.852 1.00 69.50 89 GLU A O 1
ATOM 685 N N . ASP A 1 90 ? -7.761 3.452 -20.332 1.00 64.06 90 ASP A N 1
ATOM 686 C CA . ASP A 1 90 ? -6.902 4.650 -20.308 1.00 64.06 90 ASP A CA 1
ATOM 687 C C . ASP A 1 90 ? -6.183 4.890 -18.962 1.00 64.06 90 ASP A C 1
ATOM 689 O O . ASP A 1 90 ? -5.259 5.703 -18.870 1.00 64.06 90 ASP A O 1
ATOM 693 N N . LYS A 1 91 ? -6.611 4.218 -17.885 1.00 74.88 91 LYS A N 1
ATOM 694 C CA . LYS A 1 91 ? -6.081 4.389 -16.525 1.00 74.88 91 LYS A CA 1
ATOM 695 C C . LYS A 1 91 ? -5.239 3.186 -16.125 1.00 74.88 91 LYS A C 1
ATOM 697 O O . LYS A 1 91 ? -5.712 2.058 -16.086 1.00 74.88 91 LYS A O 1
ATOM 702 N N . SER A 1 92 ? -3.987 3.433 -15.743 1.00 91.50 92 SER A N 1
ATOM 703 C CA . SER A 1 92 ? -3.088 2.358 -15.319 1.00 91.50 92 SER A CA 1
ATOM 704 C C . SER A 1 92 ? -3.406 1.861 -13.896 1.00 91.50 92 SER A C 1
ATOM 706 O O . SER A 1 92 ? -3.468 2.691 -12.981 1.00 91.50 92 SER A O 1
ATOM 708 N N . PRO A 1 93 ? -3.476 0.535 -13.646 1.00 94.94 93 PRO A N 1
ATOM 709 C CA . PRO A 1 93 ? -3.552 -0.008 -12.284 1.00 94.94 93 PRO A CA 1
ATOM 710 C C . PRO A 1 93 ? -2.337 0.391 -11.428 1.00 94.94 93 PRO A C 1
ATOM 712 O O . PRO A 1 93 ? -2.455 0.558 -10.218 1.00 94.94 93 PRO A O 1
ATOM 715 N N . TYR A 1 94 ? -1.176 0.648 -12.048 1.00 96.00 94 TYR A N 1
ATOM 716 C CA . TYR A 1 94 ? 0.001 1.167 -11.343 1.00 96.00 94 TYR A CA 1
ATOM 717 C C . TYR A 1 94 ? -0.263 2.553 -10.728 1.00 96.00 94 TYR A C 1
ATOM 719 O O . TYR A 1 94 ? 0.158 2.821 -9.602 1.00 96.00 94 TYR A O 1
ATOM 727 N N . THR A 1 95 ? -0.972 3.432 -11.445 1.00 96.25 95 THR A N 1
ATOM 728 C CA . THR A 1 95 ? -1.353 4.761 -10.939 1.00 96.25 95 THR A CA 1
ATOM 729 C C . THR A 1 95 ? -2.363 4.631 -9.805 1.00 96.25 95 THR A C 1
ATOM 731 O O . THR A 1 95 ? -2.150 5.228 -8.755 1.00 96.25 95 THR A O 1
ATOM 734 N N . MET A 1 96 ? -3.381 3.773 -9.962 1.00 97.25 96 MET A N 1
ATOM 735 C CA . MET A 1 96 ? -4.367 3.477 -8.913 1.00 97.25 96 MET A CA 1
ATOM 736 C C . MET A 1 96 ? -3.692 3.057 -7.598 1.00 97.25 96 MET A C 1
ATOM 738 O O . MET A 1 96 ? -3.958 3.628 -6.540 1.00 97.25 96 MET A O 1
ATOM 742 N N . TYR A 1 97 ? -2.747 2.117 -7.657 1.00 98.31 97 TYR A N 1
ATOM 743 C CA . TYR A 1 97 ? -1.991 1.691 -6.477 1.00 98.31 97 TYR A CA 1
ATOM 744 C C . TYR A 1 97 ? -1.075 2.786 -5.910 1.00 98.31 97 TYR A C 1
ATOM 746 O O . TYR A 1 97 ? -0.968 2.906 -4.691 1.00 98.31 97 TYR A O 1
ATOM 754 N N . THR A 1 98 ? -0.467 3.622 -6.759 1.00 98.06 98 THR A N 1
ATOM 755 C CA . THR A 1 98 ? 0.363 4.758 -6.313 1.00 98.06 98 THR A CA 1
ATOM 756 C C . THR A 1 98 ? -0.472 5.792 -5.544 1.00 98.06 98 THR A C 1
ATOM 758 O O . THR A 1 98 ? -0.081 6.224 -4.462 1.00 98.06 98 THR A O 1
ATOM 761 N N . GLU A 1 99 ? -1.653 6.150 -6.053 1.00 98.19 99 GLU A N 1
ATOM 762 C CA . GLU A 1 99 ? -2.590 7.064 -5.381 1.00 98.19 99 GLU A CA 1
ATOM 763 C C . GLU A 1 99 ? -3.142 6.457 -4.078 1.00 98.19 99 GLU A C 1
ATOM 765 O O . GLU A 1 99 ? -3.277 7.148 -3.066 1.00 98.19 99 GLU A O 1
ATOM 770 N N . THR A 1 100 ? -3.383 5.142 -4.067 1.00 98.75 100 THR A N 1
ATOM 771 C CA . THR A 1 100 ? -3.821 4.399 -2.873 1.00 98.75 100 THR A CA 1
ATOM 772 C C . THR A 1 100 ? -2.763 4.417 -1.765 1.00 98.75 100 THR A C 1
ATOM 774 O O . THR A 1 100 ? -3.099 4.611 -0.596 1.00 98.75 100 THR A O 1
ATOM 777 N N . VAL A 1 101 ? -1.477 4.275 -2.112 1.00 98.69 101 VAL A N 1
ATOM 778 C CA . VAL A 1 101 ? -0.357 4.401 -1.163 1.00 98.69 101 VAL A CA 1
ATOM 779 C C . VAL A 1 101 ? -0.355 5.777 -0.485 1.00 98.69 101 VAL A C 1
ATOM 781 O O . VAL A 1 101 ? -0.202 5.853 0.736 1.00 98.69 101 VAL A O 1
ATOM 784 N N . GLU A 1 102 ? -0.578 6.861 -1.234 1.00 98.50 102 GLU A N 1
ATOM 785 C CA . GLU A 1 102 ? -0.651 8.208 -0.655 1.00 98.50 102 GLU A CA 1
ATOM 786 C C . GLU A 1 102 ? -1.881 8.410 0.240 1.00 98.50 102 GLU A C 1
ATOM 788 O O . GLU A 1 102 ? -1.773 9.059 1.284 1.00 98.50 102 GLU A O 1
ATOM 793 N N . LEU A 1 103 ? -3.023 7.796 -0.089 1.00 98.62 103 LEU A N 1
ATOM 794 C CA . LEU A 1 103 ? -4.205 7.811 0.778 1.00 98.62 103 LEU A CA 1
ATOM 795 C C . LEU A 1 103 ? -3.952 7.091 2.113 1.00 98.62 103 LEU A C 1
ATOM 797 O O . LEU A 1 103 ? -4.293 7.630 3.167 1.00 98.62 103 LEU A O 1
ATOM 801 N N . ILE A 1 104 ? -3.310 5.917 2.094 1.00 98.56 104 ILE A N 1
ATOM 802 C CA . ILE A 1 104 ? -2.954 5.189 3.325 1.00 98.56 104 ILE A CA 1
ATOM 803 C C . ILE A 1 104 ? -1.958 6.010 4.152 1.00 98.56 104 ILE A C 1
ATOM 805 O O . ILE A 1 104 ? -2.162 6.206 5.350 1.00 98.56 104 ILE A O 1
ATOM 809 N N . ARG A 1 105 ? -0.920 6.574 3.519 1.00 97.81 105 ARG A N 1
ATOM 810 C CA . ARG A 1 105 ? 0.038 7.476 4.185 1.00 97.81 105 ARG A CA 1
ATOM 811 C C . ARG A 1 105 ? -0.646 8.685 4.813 1.00 97.81 105 ARG A C 1
ATOM 813 O O . ARG A 1 105 ? -0.275 9.078 5.916 1.00 97.81 105 ARG A O 1
ATOM 820 N N . TYR A 1 106 ? -1.634 9.275 4.143 1.00 97.75 106 TYR A N 1
ATOM 821 C CA . TYR A 1 106 ? -2.426 10.366 4.703 1.00 97.75 106 TYR A CA 1
ATOM 822 C C . TYR A 1 106 ? -3.231 9.912 5.928 1.00 97.75 106 TYR A C 1
ATOM 824 O O . TYR A 1 106 ? -3.135 10.555 6.972 1.00 97.75 106 TYR A O 1
ATOM 832 N N . ALA A 1 107 ? -3.935 8.777 5.848 1.00 97.12 107 ALA A N 1
ATOM 833 C CA . ALA A 1 107 ? -4.686 8.215 6.972 1.00 97.12 107 ALA A CA 1
ATOM 834 C C . ALA A 1 107 ? -3.791 7.968 8.202 1.00 97.12 107 ALA A C 1
ATOM 836 O O . ALA A 1 107 ? -4.144 8.363 9.313 1.00 97.12 107 ALA A O 1
ATOM 837 N N . MET A 1 108 ? -2.587 7.419 8.002 1.00 94.81 108 MET A N 1
ATOM 838 C CA . MET A 1 108 ? -1.604 7.197 9.073 1.00 94.81 108 MET A CA 1
ATOM 839 C C . MET A 1 108 ? -1.074 8.488 9.717 1.00 94.81 108 MET A C 1
ATOM 841 O O . MET A 1 108 ? -0.648 8.453 10.866 1.00 94.81 108 MET A O 1
ATOM 845 N N . ARG A 1 109 ? -1.100 9.638 9.026 1.00 93.81 109 ARG A N 1
ATOM 846 C CA . ARG A 1 109 ? -0.702 10.939 9.606 1.00 93.81 109 ARG A CA 1
ATOM 847 C C . ARG A 1 109 ? -1.787 11.557 10.497 1.00 93.81 109 ARG A C 1
ATOM 849 O O . ARG A 1 109 ? -1.500 12.505 11.222 1.00 93.81 109 ARG A O 1
ATOM 856 N N . LEU A 1 110 ? -3.026 11.055 10.459 1.00 92.5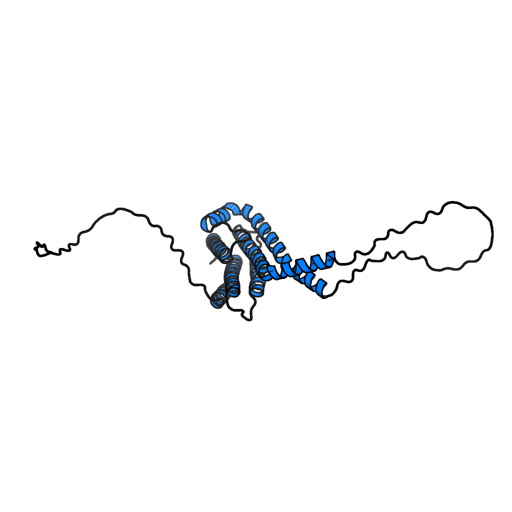6 110 LEU A N 1
ATOM 857 C CA . LEU A 1 110 ? -4.123 11.566 11.294 1.00 92.56 110 LEU A CA 1
ATOM 858 C C . LEU A 1 110 ? -4.019 11.104 12.754 1.00 92.56 110 LEU A C 1
ATOM 860 O O . LEU A 1 110 ? -4.499 11.805 13.650 1.00 92.56 110 LEU A O 1
ATOM 864 N N . LYS A 1 111 ? -3.389 9.947 12.994 1.00 87.44 111 LYS A N 1
ATOM 865 C CA . LYS A 1 111 ? -3.161 9.364 14.319 1.00 87.44 111 LYS A CA 1
ATOM 866 C C . LYS A 1 111 ? -1.729 8.851 14.455 1.00 87.44 111 LYS A C 1
ATOM 868 O O . LYS A 1 111 ? -1.312 7.938 13.750 1.00 87.44 111 LYS A O 1
ATOM 873 N N . ASN A 1 112 ? -0.994 9.414 15.413 1.00 86.12 112 ASN A N 1
ATOM 874 C CA . ASN A 1 112 ? 0.339 8.933 15.756 1.00 86.12 112 ASN A CA 1
ATOM 875 C C . ASN A 1 112 ? 0.229 7.578 16.465 1.00 86.12 112 ASN A C 1
ATOM 877 O O . ASN A 1 112 ? -0.315 7.491 17.561 1.00 86.12 112 ASN A O 1
ATOM 881 N N . HIS A 1 113 ? 0.797 6.547 15.849 1.00 85.25 113 HIS A N 1
ATOM 882 C CA . HIS A 1 113 ? 0.898 5.186 16.383 1.00 85.25 113 HIS A CA 1
ATOM 883 C C . HIS A 1 113 ? 2.135 4.974 17.278 1.00 85.25 113 HIS A C 1
ATOM 885 O O . HIS A 1 113 ? 2.382 3.868 17.749 1.00 85.25 113 HIS A O 1
ATOM 891 N N . SER A 1 114 ? 2.903 6.038 17.525 1.00 84.50 114 SER A N 1
ATOM 892 C CA . SER A 1 114 ? 4.156 6.013 18.282 1.00 84.50 114 SER A CA 1
ATOM 893 C C . SER A 1 114 ? 4.201 7.152 19.301 1.00 84.50 114 SER A C 1
ATOM 895 O O . SER A 1 114 ? 3.744 8.263 19.024 1.00 84.50 114 SER A O 1
ATOM 897 N N . GLY A 1 115 ? 4.814 6.889 20.456 1.00 83.50 115 GLY A N 1
ATOM 898 C CA . GLY A 1 115 ? 5.022 7.860 21.535 1.00 83.50 115 GLY A CA 1
ATOM 899 C C . GLY A 1 115 ? 4.022 7.745 22.699 1.00 83.50 115 GLY A C 1
ATOM 900 O O . GLY A 1 115 ? 3.098 6.936 22.639 1.00 83.50 115 GLY A O 1
ATOM 901 N N . PRO A 1 116 ? 4.179 8.559 23.766 1.00 75.81 116 PRO A N 1
ATOM 902 C CA . PRO A 1 116 ? 3.522 8.346 25.068 1.00 75.81 116 PRO A CA 1
ATOM 903 C C . PRO A 1 116 ? 1.989 8.470 25.110 1.00 75.81 116 PRO A C 1
ATOM 905 O O . PRO A 1 116 ? 1.399 8.271 26.166 1.00 75.81 116 PRO A O 1
ATOM 908 N N . GLY A 1 117 ? 1.350 8.847 23.999 1.00 78.06 117 GLY A N 1
ATOM 909 C CA . GLY A 1 117 ? -0.105 8.985 23.875 1.00 78.06 117 GLY A CA 1
ATOM 910 C C . GLY A 1 117 ? -0.719 8.164 22.739 1.00 78.06 117 GLY A C 1
ATOM 911 O O . GLY A 1 117 ? -1.888 8.372 22.421 1.00 78.06 117 GLY A O 1
ATOM 912 N N . ALA A 1 118 ? 0.051 7.277 22.099 1.00 88.06 118 ALA A N 1
ATOM 913 C CA . ALA A 1 118 ? -0.480 6.353 21.101 1.00 88.06 118 ALA A CA 1
ATOM 914 C C . ALA A 1 118 ? -1.325 5.281 21.799 1.00 88.06 118 ALA A C 1
ATOM 916 O O . ALA A 1 118 ? -0.836 4.605 22.706 1.00 88.06 118 ALA A O 1
ATOM 917 N N . ARG A 1 119 ? -2.591 5.122 21.397 1.00 91.31 119 ARG A N 1
ATOM 918 C CA . ARG A 1 119 ? -3.427 4.041 21.928 1.00 91.31 119 ARG A CA 1
ATOM 919 C C . ARG A 1 119 ? -3.149 2.728 21.197 1.00 91.31 119 ARG A C 1
ATOM 921 O O . ARG A 1 119 ? -2.622 2.721 20.083 1.00 91.31 119 ARG A O 1
ATOM 928 N N . GLN A 1 120 ? -3.583 1.618 21.789 1.00 93.38 120 GLN A N 1
ATOM 929 C CA . GLN A 1 120 ? -3.470 0.299 21.170 1.00 93.38 120 GLN A CA 1
ATOM 930 C C . GLN A 1 120 ? -4.189 0.244 19.809 1.00 93.38 120 GLN A C 1
ATOM 932 O O . GLN A 1 120 ? -3.664 -0.314 18.850 1.00 93.38 120 GLN A O 1
ATOM 937 N N . GLU A 1 121 ? -5.346 0.898 19.677 1.00 94.88 121 GLU A N 1
ATOM 938 C CA . GLU A 1 121 ? -6.105 0.930 18.422 1.00 94.88 121 GLU A CA 1
ATOM 939 C C . GLU A 1 121 ? -5.385 1.736 17.324 1.00 94.88 121 GLU A C 1
ATOM 941 O O . GLU A 1 121 ? -5.465 1.387 16.145 1.00 94.88 121 GLU A O 1
ATOM 946 N N . ASP A 1 122 ? -4.628 2.776 17.703 1.00 95.00 122 ASP A N 1
ATOM 947 C CA . ASP A 1 122 ? -3.793 3.551 16.775 1.00 95.00 122 ASP A CA 1
ATOM 948 C C . ASP A 1 122 ? -2.626 2.687 16.240 1.00 95.00 122 ASP A C 1
ATOM 950 O O . ASP A 1 122 ? -2.293 2.752 15.053 1.00 95.00 122 ASP A O 1
ATOM 954 N N . GLN A 1 123 ? -2.036 1.829 17.085 1.00 96.06 123 GLN A N 1
ATOM 955 C CA . GLN A 1 123 ? -0.998 0.865 16.689 1.00 96.06 123 GLN A CA 1
ATOM 956 C C . GLN A 1 123 ? -1.539 -0.263 15.802 1.00 96.06 123 GLN A C 1
ATOM 958 O O . GLN A 1 123 ? -0.941 -0.575 14.772 1.00 96.06 123 GLN A O 1
ATOM 963 N N . GLN A 1 124 ? -2.683 -0.852 16.165 1.00 97.38 124 GLN A N 1
ATOM 964 C CA . GLN A 1 124 ? -3.347 -1.895 15.375 1.00 97.38 124 GLN A CA 1
ATOM 965 C C . GLN A 1 124 ? -3.697 -1.380 13.973 1.00 97.38 124 GLN A C 1
ATOM 967 O O . GLN A 1 124 ? -3.423 -2.055 12.978 1.00 97.38 124 GLN A O 1
ATOM 972 N N . LEU A 1 125 ? -4.219 -0.151 13.876 1.00 97.88 125 LEU A N 1
ATOM 973 C CA . LEU A 1 125 ? -4.466 0.508 12.596 1.00 97.88 125 LEU A CA 1
ATOM 974 C C . LEU A 1 125 ? -3.170 0.698 11.794 1.00 97.88 125 LEU A C 1
ATOM 976 O O . LEU A 1 125 ? -3.149 0.421 10.596 1.00 97.88 125 LEU A O 1
ATOM 980 N N . ALA A 1 126 ? -2.079 1.130 12.433 1.00 97.75 126 ALA A N 1
ATOM 981 C CA . ALA A 1 126 ? -0.800 1.312 11.752 1.00 97.75 126 ALA A CA 1
ATOM 982 C C . ALA A 1 126 ? -0.215 0.002 11.206 1.00 97.75 126 ALA A C 1
ATOM 984 O O . ALA A 1 126 ? 0.240 -0.006 10.064 1.00 97.75 126 ALA A O 1
ATOM 985 N N . VAL A 1 127 ? -0.288 -1.107 11.952 1.00 98.12 127 VAL A N 1
ATOM 986 C CA . VAL A 1 127 ? 0.098 -2.441 11.452 1.00 98.12 127 VAL A CA 1
ATOM 987 C C . VAL A 1 127 ? -0.687 -2.789 10.190 1.00 98.12 127 VAL A C 1
ATOM 989 O O . VAL A 1 127 ? -0.088 -3.145 9.177 1.00 98.12 127 VAL A O 1
ATOM 992 N N . LEU A 1 128 ? -2.015 -2.655 10.222 1.00 98.50 128 LEU A N 1
ATOM 993 C CA . LEU A 1 128 ? -2.881 -2.948 9.078 1.00 98.50 128 LEU A CA 1
ATOM 994 C C . LEU A 1 128 ? -2.534 -2.084 7.853 1.00 98.50 128 LEU A C 1
ATOM 996 O O . LEU A 1 128 ? -2.396 -2.602 6.741 1.00 98.50 128 LEU A O 1
ATOM 1000 N N . CYS A 1 129 ? -2.305 -0.785 8.060 1.00 98.50 129 CYS A N 1
ATOM 1001 C CA . CYS A 1 129 ? -1.838 0.126 7.018 1.00 98.50 129 CYS A CA 1
ATOM 1002 C C . CYS A 1 129 ? -0.474 -0.289 6.449 1.00 98.50 129 CYS A C 1
ATOM 1004 O O . CYS A 1 129 ? -0.308 -0.314 5.231 1.00 98.50 129 CYS A O 1
ATOM 1006 N N . PHE A 1 130 ? 0.491 -0.656 7.298 1.00 98.50 130 PHE A N 1
ATOM 1007 C CA . PHE A 1 130 ? 1.811 -1.116 6.867 1.00 98.50 130 PHE A CA 1
ATOM 1008 C C . PHE A 1 130 ? 1.745 -2.434 6.078 1.00 98.50 130 PHE A C 1
ATOM 1010 O O . PHE A 1 130 ? 2.407 -2.545 5.046 1.00 98.50 130 PHE A O 1
ATOM 1017 N N . ARG A 1 131 ? 0.884 -3.391 6.461 1.00 98.56 131 ARG A N 1
ATOM 1018 C CA . ARG A 1 131 ? 0.615 -4.603 5.657 1.00 98.56 131 ARG A CA 1
ATOM 1019 C C . ARG A 1 131 ? 0.064 -4.248 4.270 1.00 98.56 131 ARG A C 1
ATOM 1021 O O . ARG A 1 131 ? 0.546 -4.782 3.271 1.00 98.56 131 ARG A O 1
ATOM 1028 N N . CYS A 1 132 ? -0.896 -3.322 4.189 1.00 98.75 132 CYS A N 1
ATOM 1029 C CA . CYS A 1 132 ? -1.455 -2.866 2.911 1.00 98.75 132 CYS A CA 1
ATOM 1030 C C . CYS A 1 132 ? -0.411 -2.147 2.044 1.00 98.75 132 CYS A C 1
ATOM 1032 O O . CYS A 1 132 ? -0.313 -2.435 0.854 1.00 98.75 132 CYS A O 1
ATOM 1034 N N . LEU A 1 133 ? 0.407 -1.265 2.631 1.00 98.75 133 LEU A N 1
ATOM 1035 C CA . LEU A 1 133 ? 1.508 -0.585 1.942 1.00 98.75 133 LEU A CA 1
ATOM 1036 C C . LEU A 1 133 ? 2.530 -1.586 1.394 1.00 98.75 133 LEU A C 1
ATOM 1038 O O . LEU A 1 133 ? 2.870 -1.519 0.214 1.00 98.75 133 LEU A O 1
ATOM 1042 N N . ALA A 1 134 ? 2.973 -2.543 2.213 1.00 98.75 134 ALA A N 1
ATOM 1043 C CA . ALA A 1 134 ? 3.918 -3.577 1.805 1.00 98.75 134 ALA A CA 1
ATOM 1044 C C . ALA A 1 134 ? 3.406 -4.381 0.597 1.00 98.75 134 ALA A C 1
ATOM 1046 O O . ALA A 1 134 ? 4.140 -4.591 -0.373 1.00 98.75 134 ALA A O 1
ATOM 1047 N N . LEU A 1 135 ? 2.128 -4.774 0.621 1.00 98.62 135 LEU A N 1
ATOM 1048 C CA . LEU A 1 135 ? 1.486 -5.545 -0.446 1.00 98.62 135 LEU A CA 1
ATOM 1049 C C . LEU A 1 135 ? 1.203 -4.718 -1.708 1.00 98.62 135 LEU A C 1
ATOM 1051 O O . LEU A 1 135 ? 1.397 -5.223 -2.812 1.00 98.62 135 LEU A O 1
ATOM 1055 N N . LEU A 1 136 ? 0.828 -3.443 -1.576 1.00 98.56 136 LEU A N 1
ATOM 1056 C CA . LEU A 1 136 ? 0.713 -2.507 -2.701 1.00 98.56 136 LEU A CA 1
ATOM 1057 C C . LEU A 1 136 ? 2.055 -2.320 -3.413 1.00 98.56 136 LEU A C 1
ATOM 1059 O O . LEU A 1 136 ? 2.127 -2.397 -4.639 1.00 98.56 136 LEU A O 1
ATOM 1063 N N . TYR A 1 137 ? 3.132 -2.135 -2.649 1.00 98.69 137 TYR A N 1
ATOM 1064 C CA . TYR A 1 137 ? 4.483 -2.029 -3.187 1.00 98.69 137 TYR A CA 1
ATOM 1065 C C . TYR A 1 137 ? 4.941 -3.327 -3.874 1.00 98.69 137 TYR A C 1
ATOM 1067 O O . TYR A 1 137 ? 5.455 -3.280 -4.997 1.00 98.69 137 TYR A O 1
ATOM 1075 N N . TRP A 1 138 ? 4.653 -4.494 -3.288 1.00 98.44 138 TRP A N 1
ATOM 1076 C CA . TRP A 1 138 ? 4.878 -5.787 -3.946 1.00 98.44 138 TRP A CA 1
ATOM 1077 C C . TRP A 1 138 ? 4.102 -5.907 -5.267 1.00 98.44 138 TRP A C 1
ATOM 1079 O O . TRP A 1 138 ? 4.654 -6.330 -6.286 1.00 98.44 138 TRP A O 1
ATOM 1089 N N . GLN A 1 139 ? 2.835 -5.489 -5.286 1.00 98.12 139 GLN A N 1
ATOM 1090 C CA . GLN A 1 139 ? 1.981 -5.561 -6.469 1.00 98.12 139 GLN A CA 1
ATOM 1091 C C . GLN A 1 139 ? 2.452 -4.608 -7.582 1.00 98.12 139 GLN A C 1
ATOM 1093 O O . GLN A 1 139 ? 2.540 -5.015 -8.742 1.00 98.12 139 GLN A O 1
ATOM 1098 N N . MET A 1 140 ? 2.867 -3.383 -7.243 1.00 97.88 140 MET A N 1
ATOM 1099 C CA . MET A 1 140 ? 3.471 -2.438 -8.195 1.00 97.88 140 MET A CA 1
ATOM 1100 C C . MET A 1 140 ? 4.778 -2.965 -8.806 1.00 97.88 140 MET A C 1
ATOM 1102 O O . MET A 1 140 ? 5.010 -2.771 -10.003 1.00 97.88 140 MET A O 1
ATOM 1106 N N . PHE A 1 141 ? 5.604 -3.684 -8.033 1.00 98.12 141 PHE A N 1
ATOM 1107 C CA . PHE A 1 141 ? 6.747 -4.417 -8.586 1.00 98.12 141 PHE A CA 1
ATOM 1108 C C . PHE A 1 141 ? 6.295 -5.519 -9.554 1.00 98.12 141 PHE A C 1
ATOM 1110 O O . PHE A 1 141 ? 6.803 -5.587 -10.675 1.00 98.12 141 PHE A O 1
ATOM 1117 N N . ARG A 1 142 ? 5.318 -6.355 -9.167 1.00 97.31 142 ARG A N 1
ATOM 1118 C CA . ARG A 1 142 ? 4.803 -7.450 -10.012 1.00 97.31 142 ARG A CA 1
ATOM 1119 C C . ARG A 1 142 ? 4.322 -6.957 -11.376 1.00 97.31 142 ARG A C 1
ATOM 1121 O O . ARG A 1 142 ? 4.712 -7.553 -12.377 1.00 97.31 142 ARG A O 1
ATOM 1128 N N . LEU A 1 143 ? 3.580 -5.847 -11.425 1.00 96.12 143 LEU A N 1
ATOM 1129 C CA . LEU A 1 143 ? 3.100 -5.224 -12.671 1.00 96.12 143 LEU A CA 1
ATOM 1130 C C . LEU A 1 143 ? 4.219 -4.866 -13.665 1.00 96.12 143 LEU A C 1
ATOM 1132 O O . LEU A 1 143 ? 3.972 -4.794 -14.865 1.00 96.12 143 LEU A O 1
ATOM 1136 N N . LYS A 1 144 ? 5.447 -4.626 -13.187 1.00 96.94 144 LYS A N 1
ATOM 1137 C CA . LYS A 1 144 ? 6.600 -4.229 -14.015 1.00 96.94 144 LYS A CA 1
ATOM 1138 C C . LYS A 1 144 ? 7.771 -5.219 -13.941 1.00 96.94 144 LYS A C 1
ATOM 1140 O O . LYS A 1 144 ? 8.856 -4.919 -14.442 1.00 96.94 144 LYS A O 1
ATOM 1145 N N . LYS A 1 145 ? 7.567 -6.415 -13.373 1.00 97.19 145 LYS A N 1
ATOM 1146 C CA . LYS A 1 145 ? 8.620 -7.420 -13.143 1.00 97.19 145 LYS A CA 1
ATOM 1147 C C . LYS A 1 145 ? 9.373 -7.779 -14.424 1.00 97.19 145 LYS A C 1
ATOM 1149 O O . LYS A 1 145 ? 10.600 -7.730 -14.448 1.00 97.19 145 LYS A O 1
ATOM 1154 N N . ASP A 1 146 ? 8.663 -8.081 -15.507 1.00 97.50 146 ASP A N 1
ATOM 1155 C CA . ASP A 1 146 ? 9.294 -8.495 -16.768 1.00 97.50 146 ASP A CA 1
ATOM 1156 C C . ASP A 1 146 ? 10.086 -7.358 -17.425 1.00 97.50 146 ASP A C 1
ATOM 1158 O O . ASP A 1 146 ? 11.114 -7.588 -18.066 1.00 97.50 146 ASP A O 1
ATOM 1162 N N . GLN A 1 147 ? 9.644 -6.113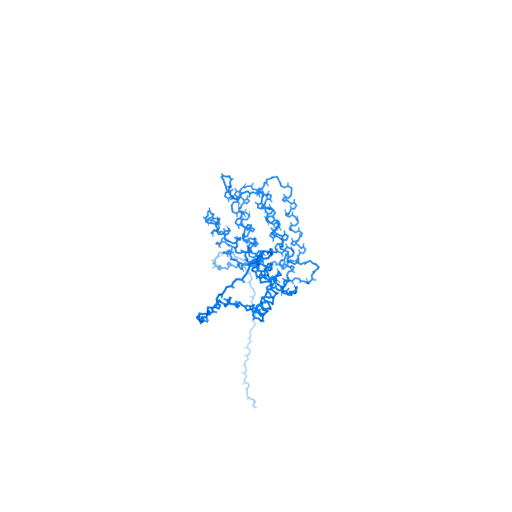 -17.232 1.00 96.88 147 GLN A N 1
ATOM 1163 C CA . GLN A 1 147 ? 10.362 -4.918 -17.665 1.00 96.88 147 GLN A CA 1
ATOM 1164 C C . GLN A 1 147 ? 11.643 -4.718 -16.839 1.00 96.88 147 GLN A C 1
ATOM 1166 O O . GLN A 1 147 ? 12.705 -4.483 -17.418 1.00 96.88 147 GLN A O 1
ATOM 1171 N N . ALA A 1 148 ? 11.580 -4.904 -15.515 1.00 97.56 148 ALA A N 1
ATOM 1172 C CA . ALA A 1 148 ? 12.760 -4.892 -14.651 1.00 97.56 148 ALA A CA 1
ATOM 1173 C C . ALA A 1 148 ? 13.768 -5.982 -15.041 1.00 97.56 148 ALA A C 1
ATOM 1175 O O . ALA A 1 148 ? 14.944 -5.677 -15.208 1.00 97.56 148 ALA A O 1
ATOM 1176 N N . MET A 1 149 ? 13.326 -7.221 -15.287 1.00 98.00 149 MET A N 1
ATOM 1177 C CA . MET A 1 149 ? 14.212 -8.312 -15.721 1.00 98.00 149 MET A CA 1
ATOM 1178 C C . MET A 1 149 ? 14.893 -8.013 -17.068 1.00 98.00 149 MET A C 1
ATOM 1180 O O . MET A 1 149 ? 16.092 -8.257 -17.222 1.00 98.00 149 MET A O 1
ATOM 1184 N N . LYS A 1 150 ? 14.164 -7.425 -18.031 1.00 97.81 150 LYS A N 1
ATOM 1185 C CA . LYS A 1 150 ? 14.724 -6.977 -19.322 1.00 97.81 150 LYS A CA 1
ATOM 1186 C C . LYS A 1 150 ? 15.784 -5.886 -19.140 1.00 97.81 150 LYS A C 1
ATOM 1188 O O . LYS A 1 150 ? 16.844 -5.970 -19.760 1.00 97.81 150 LYS A O 1
ATOM 1193 N N . TYR A 1 151 ? 15.529 -4.892 -18.285 1.00 97.81 151 TYR A N 1
ATOM 1194 C CA . TYR A 1 151 ? 16.519 -3.859 -17.971 1.00 97.81 151 TYR A CA 1
ATOM 1195 C C . TYR A 1 151 ? 17.728 -4.437 -17.234 1.00 97.81 151 TYR A C 1
ATOM 1197 O O . TYR A 1 151 ? 18.850 -4.180 -17.652 1.00 97.81 151 TYR A O 1
ATOM 1205 N N . SER A 1 152 ? 17.514 -5.272 -16.214 1.00 97.44 152 SER A N 1
ATOM 1206 C CA . SER A 1 152 ? 18.569 -5.922 -15.432 1.00 97.44 152 SER A CA 1
ATOM 1207 C C . SER A 1 152 ? 19.552 -6.674 -16.330 1.00 97.44 152 SER A C 1
ATOM 1209 O O . SER A 1 152 ? 20.750 -6.396 -16.299 1.00 97.44 152 SER A O 1
ATOM 1211 N N . LYS A 1 153 ? 19.045 -7.543 -17.220 1.00 97.31 153 LYS A N 1
ATOM 1212 C CA . LYS A 1 153 ? 19.878 -8.288 -18.173 1.00 97.31 153 LYS A CA 1
ATOM 1213 C C . LYS A 1 153 ? 20.710 -7.355 -19.056 1.00 97.31 153 LYS A C 1
ATOM 1215 O O . LYS A 1 153 ? 21.929 -7.472 -19.090 1.00 97.31 153 LYS A O 1
ATOM 1220 N N . ALA A 1 154 ? 20.069 -6.404 -19.731 1.00 95.94 154 ALA A N 1
ATOM 1221 C CA . ALA A 1 154 ? 20.758 -5.533 -20.679 1.00 95.94 154 ALA A CA 1
ATOM 1222 C C . ALA A 1 154 ? 21.749 -4.555 -20.009 1.00 95.94 154 ALA A C 1
ATOM 1224 O O . ALA A 1 154 ? 22.766 -4.211 -20.609 1.00 95.94 154 ALA A O 1
ATOM 1225 N N . LEU A 1 155 ? 21.492 -4.140 -18.763 1.00 96.50 155 LEU A N 1
ATOM 1226 C CA . LEU A 1 155 ? 22.440 -3.373 -17.949 1.00 96.50 155 LEU A CA 1
ATOM 1227 C C . LEU A 1 155 ? 23.653 -4.226 -17.558 1.00 96.50 155 LEU A C 1
ATOM 1229 O O . LEU A 1 155 ? 24.785 -3.780 -17.724 1.00 96.50 155 LEU A O 1
ATOM 1233 N N . LEU A 1 156 ? 23.434 -5.458 -17.086 1.00 95.94 156 LEU A N 1
ATOM 1234 C CA . LEU A 1 156 ? 24.512 -6.391 -16.745 1.00 95.94 156 LEU A CA 1
ATOM 1235 C C . LEU A 1 156 ? 25.379 -6.733 -17.964 1.00 95.94 156 LEU A C 1
ATOM 1237 O O . LEU A 1 156 ? 26.602 -6.762 -17.845 1.00 95.94 156 LEU A O 1
ATOM 1241 N N . ASP A 1 157 ? 24.767 -6.956 -19.127 1.00 95.00 157 ASP A N 1
ATOM 1242 C CA . ASP A 1 157 ? 25.480 -7.227 -20.378 1.00 95.00 157 ASP A CA 1
ATOM 1243 C C . ASP A 1 157 ? 26.313 -6.001 -20.811 1.00 95.00 157 ASP A C 1
ATOM 1245 O O . ASP A 1 157 ? 27.502 -6.133 -21.116 1.00 95.00 157 ASP A O 1
ATOM 1249 N N . TYR A 1 158 ? 25.750 -4.786 -20.728 1.00 93.50 158 TYR A N 1
ATOM 1250 C CA . TYR A 1 158 ? 26.489 -3.544 -20.983 1.00 93.50 158 TYR A CA 1
ATOM 1251 C C . TYR A 1 158 ? 27.681 -3.368 -20.027 1.00 93.50 158 TYR A C 1
ATOM 1253 O O . TYR A 1 158 ? 28.812 -3.227 -20.489 1.00 93.50 158 TYR A O 1
ATOM 1261 N N . PHE A 1 159 ? 27.479 -3.442 -18.708 1.00 91.12 159 PHE A N 1
ATOM 1262 C CA . PHE A 1 159 ? 28.558 -3.228 -17.733 1.00 91.12 159 PHE A CA 1
ATOM 1263 C C . PHE A 1 159 ? 29.643 -4.319 -17.754 1.00 91.12 159 PHE A C 1
ATOM 1265 O O . PHE A 1 159 ? 30.774 -4.047 -17.356 1.00 91.12 159 PHE A O 1
ATOM 1272 N N . LYS A 1 160 ? 29.344 -5.529 -18.249 1.00 90.88 160 LYS A N 1
ATOM 1273 C CA . LYS A 1 160 ? 30.352 -6.573 -18.516 1.00 90.88 160 LYS A CA 1
ATOM 1274 C C . LYS A 1 160 ? 31.164 -6.310 -19.786 1.00 90.88 160 LYS A C 1
ATOM 1276 O O . LYS A 1 160 ? 32.352 -6.613 -19.808 1.00 90.88 160 LYS A O 1
ATOM 1281 N N . SER A 1 161 ? 30.516 -5.797 -20.834 1.00 85.62 161 SER A N 1
ATOM 1282 C CA . SER A 1 161 ? 31.134 -5.523 -22.144 1.00 85.62 161 SER A CA 1
ATOM 1283 C C . SER A 1 161 ? 31.870 -4.179 -22.229 1.00 85.62 161 SER A C 1
ATOM 1285 O O . SER A 1 161 ? 32.725 -4.005 -23.096 1.00 85.62 161 SER A O 1
ATOM 1287 N N . SER A 1 162 ? 31.557 -3.231 -21.340 1.00 77.31 162 SER A N 1
ATOM 1288 C CA . SER A 1 162 ? 32.193 -1.913 -21.306 1.00 77.31 162 SER A CA 1
ATOM 1289 C C . SER A 1 162 ? 33.689 -2.030 -20.969 1.00 77.31 162 SER A C 1
ATOM 1291 O O . SER A 1 162 ? 34.036 -2.724 -20.006 1.00 77.31 162 SER A O 1
ATOM 1293 N N . PRO A 1 163 ? 34.594 -1.367 -21.716 1.00 67.69 163 PRO A N 1
ATOM 1294 C CA . PRO A 1 163 ? 36.021 -1.425 -21.435 1.00 67.69 163 PRO A CA 1
ATOM 1295 C C . PRO A 1 163 ? 36.311 -0.860 -20.042 1.00 67.69 163 PRO A C 1
ATOM 1297 O O . PRO A 1 163 ? 36.049 0.307 -19.749 1.00 67.69 163 PRO A O 1
ATOM 1300 N N . LYS A 1 164 ? 36.896 -1.695 -19.178 1.00 64.00 164 LYS A N 1
ATOM 1301 C CA . LYS A 1 164 ? 37.480 -1.234 -17.917 1.00 64.00 164 LYS A CA 1
ATOM 1302 C C . LYS A 1 164 ? 38.621 -0.279 -18.257 1.00 64.00 164 LYS A C 1
ATOM 1304 O O . LYS A 1 164 ? 39.512 -0.654 -19.018 1.00 64.00 164 LYS A O 1
ATOM 1309 N N . VAL A 1 165 ? 38.597 0.930 -17.694 1.00 59.75 165 VAL A N 1
ATOM 1310 C CA . VAL A 1 165 ? 39.713 1.879 -17.817 1.00 59.75 165 VAL A CA 1
ATOM 1311 C C . VAL A 1 165 ? 40.992 1.170 -17.355 1.00 59.75 165 VAL A C 1
ATOM 1313 O O . VAL A 1 165 ? 40.989 0.625 -16.247 1.00 59.75 165 VAL A O 1
ATOM 1316 N N . PRO A 1 166 ? 42.070 1.133 -18.160 1.00 51.03 166 PRO A N 1
ATOM 1317 C CA . PRO A 1 166 ? 43.334 0.572 -17.715 1.00 51.03 166 PRO A CA 1
ATOM 1318 C C . PRO A 1 166 ? 43.894 1.429 -16.579 1.00 51.03 166 PRO A C 1
ATOM 1320 O O . PRO A 1 166 ? 44.413 2.521 -16.808 1.00 51.03 166 PRO A O 1
ATOM 1323 N N . THR A 1 167 ? 43.795 0.940 -15.344 1.00 57.00 167 THR A N 1
ATOM 1324 C CA . THR A 1 167 ? 44.507 1.523 -14.204 1.00 57.00 167 THR A CA 1
ATOM 1325 C C . THR A 1 167 ? 45.976 1.123 -14.299 1.00 57.00 167 THR A C 1
ATOM 1327 O O . THR A 1 167 ? 46.444 0.256 -13.562 1.00 57.00 167 THR A O 1
ATOM 1330 N N . THR A 1 168 ? 46.705 1.714 -15.244 1.00 46.44 168 THR A N 1
ATOM 1331 C CA . THR A 1 168 ? 48.161 1.585 -15.302 1.00 46.44 168 THR A CA 1
ATOM 1332 C C . THR A 1 168 ? 48.724 2.263 -14.050 1.00 46.44 168 THR A C 1
ATOM 1334 O O . THR A 1 168 ? 48.526 3.472 -13.898 1.00 46.44 168 THR A O 1
ATOM 1337 N N . PRO A 1 169 ? 49.385 1.545 -13.123 1.00 50.31 169 PRO A N 1
ATOM 1338 C CA . PRO A 1 169 ? 50.064 2.209 -12.019 1.00 50.31 169 PRO A CA 1
ATOM 1339 C C . PRO A 1 169 ? 51.184 3.096 -12.588 1.00 50.31 169 PRO A C 1
ATOM 1341 O O . PRO A 1 169 ? 51.792 2.723 -13.598 1.00 50.31 169 PRO A O 1
ATOM 1344 N N . PRO A 1 170 ? 51.480 4.258 -11.981 1.00 45.75 170 PRO A N 1
ATOM 1345 C CA . PRO A 1 170 ? 52.597 5.080 -12.420 1.00 45.75 170 PRO A CA 1
ATOM 1346 C C . PRO A 1 170 ? 53.896 4.291 -12.226 1.00 45.75 170 PRO A C 1
ATOM 1348 O O . PRO A 1 170 ? 54.271 3.955 -11.103 1.00 45.75 170 PRO A O 1
ATOM 1351 N N . ILE A 1 171 ? 54.569 3.973 -13.333 1.00 41.78 171 ILE A N 1
ATOM 1352 C CA . ILE A 1 171 ? 55.871 3.307 -13.312 1.00 41.78 171 ILE A CA 1
ATOM 1353 C C . ILE A 1 171 ? 56.884 4.317 -12.774 1.00 41.78 171 ILE A C 1
ATOM 1355 O O . ILE A 1 171 ? 57.269 5.255 -13.471 1.00 41.78 171 ILE A O 1
ATOM 1359 N N . TRP A 1 172 ? 57.306 4.131 -11.524 1.00 50.16 172 TRP A N 1
ATOM 1360 C CA . TRP A 1 172 ? 58.416 4.887 -10.961 1.00 50.16 172 TRP A CA 1
ATOM 1361 C C . TRP A 1 172 ? 59.717 4.277 -11.483 1.00 50.16 172 TRP A C 1
ATOM 1363 O O . TRP A 1 172 ? 60.145 3.214 -11.036 1.00 50.16 172 TRP A O 1
ATOM 1373 N N . SER A 1 173 ? 60.319 4.928 -12.475 1.00 39.84 173 SER A N 1
ATOM 1374 C CA . SER A 1 173 ? 61.590 4.504 -13.060 1.00 39.84 173 SER A CA 1
ATOM 1375 C C . SER A 1 173 ? 62.738 4.739 -12.074 1.00 39.84 173 SER A C 1
ATOM 1377 O O . SER A 1 173 ? 63.287 5.840 -12.022 1.00 39.84 173 SER A O 1
ATOM 1379 N N . ASP A 1 174 ? 63.121 3.718 -11.307 1.00 41.31 174 ASP A N 1
ATOM 1380 C CA . ASP A 1 174 ? 64.401 3.721 -10.593 1.00 41.31 174 ASP A CA 1
ATOM 1381 C C . ASP A 1 174 ? 65.520 3.301 -11.558 1.00 41.31 174 ASP A C 1
ATOM 1383 O O . ASP A 1 174 ? 65.640 2.136 -11.938 1.00 41.31 174 ASP A O 1
ATOM 1387 N N . SER A 1 175 ? 66.308 4.278 -12.008 1.00 39.06 175 SER A N 1
ATOM 1388 C CA . SER A 1 175 ? 67.409 4.075 -12.952 1.00 39.06 175 SER A CA 1
ATOM 1389 C C . SER A 1 175 ? 68.735 4.435 -12.289 1.00 39.06 175 SER A C 1
ATOM 1391 O O . SER A 1 175 ? 69.306 5.504 -12.514 1.00 39.06 175 SER A O 1
ATOM 1393 N N . GLY A 1 176 ? 69.226 3.533 -11.444 1.00 39.38 176 GLY A N 1
ATOM 1394 C CA . GLY A 1 176 ? 70.489 3.711 -10.741 1.00 39.38 176 GLY A CA 1
ATOM 1395 C C . GLY A 1 176 ? 71.738 3.555 -11.624 1.00 39.38 176 GLY A C 1
ATOM 1396 O O . GLY A 1 176 ? 71.869 2.570 -12.347 1.00 39.38 176 GLY A O 1
ATOM 1397 N N . LYS A 1 177 ? 72.716 4.451 -11.380 1.00 38.72 177 LYS A N 1
ATOM 1398 C CA . LYS A 1 177 ? 74.187 4.283 -11.539 1.00 38.72 177 LYS A CA 1
ATOM 1399 C C . LYS A 1 177 ? 74.830 4.657 -12.897 1.00 38.72 177 LYS A C 1
ATOM 1401 O O . LYS A 1 177 ? 74.693 3.926 -13.869 1.00 38.72 177 LYS A O 1
ATOM 1406 N N . GLY A 1 178 ? 75.684 5.702 -12.914 1.00 33.19 178 GLY A N 1
ATOM 1407 C CA . GLY A 1 178 ? 76.639 5.908 -14.030 1.00 33.19 178 GLY A CA 1
ATOM 1408 C C . GLY A 1 178 ? 77.320 7.279 -14.261 1.00 33.19 178 GLY A C 1
ATOM 1409 O O . GLY A 1 178 ? 77.260 7.764 -15.377 1.00 33.19 178 GLY A O 1
ATOM 1410 N N . THR A 1 179 ? 77.999 7.872 -13.265 1.00 35.34 179 THR A N 1
ATOM 1411 C CA . THR A 1 179 ? 79.202 8.762 -13.399 1.00 35.34 179 THR A CA 1
ATOM 1412 C C . THR A 1 179 ? 79.340 9.842 -14.510 1.00 35.34 179 THR A C 1
ATOM 1414 O O . THR A 1 179 ? 79.558 9.503 -15.669 1.00 35.34 179 THR A O 1
ATOM 1417 N N . GLY A 1 180 ? 79.551 11.115 -14.106 1.00 31.44 180 GLY A N 1
ATOM 1418 C CA . GLY A 1 180 ? 80.577 11.994 -14.728 1.00 31.44 180 GLY A CA 1
ATOM 1419 C C . GLY A 1 180 ? 80.247 13.482 -15.000 1.00 31.44 180 GLY A C 1
ATOM 1420 O O . GLY A 1 180 ? 79.542 13.777 -15.954 1.00 31.44 180 GLY A O 1
ATOM 1421 N N . GLY A 1 181 ? 80.889 14.417 -14.270 1.00 31.64 181 GLY A N 1
ATOM 1422 C CA . GLY A 1 181 ? 8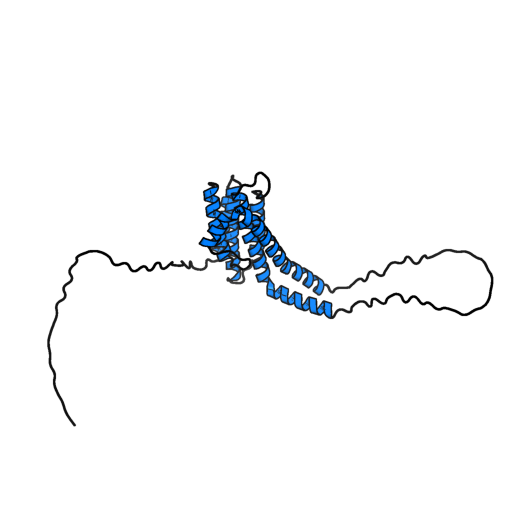1.188 15.790 -14.756 1.00 31.64 181 GLY A CA 1
ATOM 1423 C C . GLY A 1 181 ? 80.440 17.001 -14.132 1.00 31.64 181 GLY A C 1
ATOM 1424 O O . GLY A 1 181 ? 79.218 17.072 -14.222 1.00 31.64 181 GLY A O 1
ATOM 1425 N N . PRO A 1 182 ? 81.160 17.993 -13.556 1.00 44.03 182 PRO A N 1
ATOM 1426 C CA . PRO A 1 182 ? 80.656 19.334 -13.172 1.00 44.03 182 PRO A CA 1
ATOM 1427 C C . PRO A 1 182 ? 81.362 20.488 -13.955 1.00 44.03 182 PRO A C 1
ATOM 1429 O O . PRO A 1 182 ? 82.331 20.199 -14.657 1.00 44.03 182 PRO A O 1
ATOM 1432 N N . PRO A 1 183 ? 81.061 21.799 -13.751 1.00 56.81 183 PRO A N 1
ATOM 1433 C CA . PRO A 1 183 ? 79.826 22.477 -13.301 1.00 56.81 183 PRO A CA 1
ATOM 1434 C C . PRO A 1 183 ? 79.426 23.730 -14.158 1.00 56.81 183 PRO A C 1
ATOM 1436 O O . PRO A 1 183 ? 80.085 24.078 -15.132 1.00 56.81 183 PRO A O 1
ATOM 1439 N N . SER A 1 184 ? 78.412 24.474 -13.673 1.00 37.47 184 SER A N 1
ATOM 1440 C CA . SER A 1 184 ? 78.201 25.943 -13.814 1.00 37.47 184 SER A CA 1
ATOM 1441 C C . SER A 1 184 ? 77.376 26.518 -14.981 1.00 37.47 184 SER A C 1
ATOM 1443 O O . SER A 1 184 ? 77.854 26.672 -16.099 1.00 37.47 184 SER A O 1
ATOM 1445 N N . SER A 1 185 ? 76.208 27.093 -14.659 1.00 31.61 185 SER A N 1
ATOM 1446 C CA . SER A 1 185 ? 76.015 28.564 -14.599 1.00 31.61 185 SER A CA 1
ATOM 1447 C C . SER A 1 185 ? 74.603 28.940 -14.099 1.00 31.61 185 SER A C 1
ATOM 1449 O O . SER A 1 185 ? 73.698 28.110 -14.074 1.00 31.61 185 SER A O 1
ATOM 1451 N N . LEU A 1 186 ? 74.439 30.174 -13.608 1.00 42.34 186 LEU A N 1
ATOM 1452 C CA . LEU A 1 186 ? 73.236 30.677 -12.926 1.00 42.34 186 LEU A CA 1
ATOM 1453 C C . LEU A 1 186 ? 72.323 31.468 -13.878 1.00 42.34 186 LEU A C 1
ATOM 1455 O O . LEU A 1 186 ? 72.825 32.343 -14.581 1.00 42.34 186 LEU A O 1
ATOM 1459 N N . SER A 1 187 ? 70.997 31.279 -13.802 1.00 35.84 187 SER A N 1
ATOM 1460 C CA . SER A 1 187 ? 69.985 32.349 -13.974 1.00 35.84 187 SER A CA 1
ATOM 1461 C C . SER A 1 187 ? 68.564 31.885 -13.578 1.00 35.84 187 SER A C 1
ATOM 1463 O O . SER A 1 187 ? 68.265 30.701 -13.725 1.00 35.84 187 SER A O 1
ATOM 1465 N N . PRO A 1 188 ? 67.679 32.777 -13.078 1.00 50.78 188 PRO A N 1
ATOM 1466 C CA . PRO A 1 188 ? 66.347 32.415 -12.579 1.00 50.78 188 PRO A CA 1
ATOM 1467 C C . PRO A 1 188 ? 65.199 32.802 -13.532 1.00 50.78 188 PRO A C 1
ATOM 1469 O O . PRO A 1 188 ? 65.223 33.882 -14.120 1.00 50.78 188 PRO A O 1
ATOM 1472 N N . SER A 1 189 ? 64.129 31.996 -13.597 1.00 38.12 189 SER A N 1
ATOM 1473 C CA . SER A 1 189 ? 62.756 32.471 -13.883 1.00 38.12 189 SER A CA 1
ATOM 1474 C C . SER A 1 189 ? 61.681 31.400 -13.611 1.00 38.12 189 SER A C 1
ATOM 1476 O O . SER A 1 189 ? 62.007 30.214 -13.576 1.00 38.12 189 SER A O 1
ATOM 1478 N N . PRO A 1 190 ? 60.413 31.795 -13.367 1.00 47.62 190 PRO A N 1
ATOM 1479 C CA . PRO A 1 190 ? 59.393 30.918 -12.792 1.00 47.62 190 PRO A CA 1
ATOM 1480 C C . PRO A 1 190 ? 58.420 30.343 -13.832 1.00 47.62 190 PRO A C 1
ATOM 1482 O O . PRO A 1 190 ? 58.029 31.052 -14.757 1.00 47.62 190 PRO A O 1
ATOM 1485 N N . SER A 1 191 ? 57.928 29.116 -13.615 1.00 40.44 191 SER A N 1
ATOM 1486 C CA . SER A 1 191 ? 56.531 28.703 -13.883 1.00 40.44 191 SER A CA 1
ATOM 1487 C C . SER A 1 191 ? 56.281 27.221 -13.584 1.00 40.44 191 SER A C 1
ATOM 1489 O O . SER A 1 191 ? 57.198 26.410 -13.607 1.00 40.44 191 SER A O 1
ATOM 1491 N N . ALA A 1 192 ? 55.001 26.893 -13.377 1.00 38.47 192 ALA A N 1
ATOM 1492 C CA . ALA A 1 192 ? 54.428 25.546 -13.395 1.00 38.47 192 ALA A CA 1
ATOM 1493 C C . ALA A 1 192 ? 54.994 24.531 -12.380 1.00 38.47 192 ALA A C 1
ATOM 1495 O O . ALA A 1 192 ? 55.702 23.586 -12.720 1.00 38.47 192 ALA A O 1
ATOM 1496 N N . LEU A 1 193 ? 54.487 24.620 -11.144 1.00 42.78 193 LEU A N 1
ATOM 1497 C CA . LEU A 1 193 ? 54.116 23.395 -10.433 1.00 42.78 193 LEU A CA 1
ATOM 1498 C C . LEU A 1 193 ? 53.148 22.605 -11.337 1.00 42.78 193 LEU A C 1
ATOM 1500 O O . LEU A 1 193 ? 52.118 23.173 -11.717 1.00 42.78 193 LEU A O 1
ATOM 1504 N N . PRO A 1 194 ? 53.394 21.324 -11.663 1.00 44.78 194 PRO A N 1
ATOM 1505 C CA . PRO A 1 194 ? 52.326 20.472 -12.149 1.00 44.78 194 PRO A CA 1
ATOM 1506 C C . PRO A 1 194 ? 51.394 20.219 -10.963 1.00 44.78 194 PRO A C 1
ATOM 1508 O O . PRO A 1 194 ? 51.675 19.388 -10.098 1.00 44.78 194 PRO A O 1
ATOM 1511 N N . LEU A 1 195 ? 50.294 20.974 -10.895 1.00 44.12 195 LEU A N 1
ATOM 1512 C CA . LEU A 1 195 ? 49.196 20.655 -9.993 1.00 44.12 195 LEU A CA 1
ATOM 1513 C C . LEU A 1 195 ? 48.731 19.242 -10.350 1.00 44.12 195 LEU A C 1
ATOM 1515 O O . LEU A 1 195 ? 48.198 19.020 -11.436 1.00 44.12 195 LEU A O 1
ATOM 1519 N N . GLY A 1 196 ? 48.982 18.293 -9.448 1.00 45.66 196 GLY A N 1
ATOM 1520 C CA . GLY A 1 196 ? 48.627 16.888 -9.601 1.00 45.66 196 GLY A CA 1
ATOM 1521 C C . GLY A 1 196 ? 47.119 16.679 -9.536 1.00 45.66 196 GLY A C 1
ATOM 1522 O O . GLY A 1 196 ? 46.608 16.106 -8.579 1.00 45.66 196 GLY A O 1
ATOM 1523 N N . SER A 1 197 ? 46.397 17.147 -10.551 1.00 50.19 197 SER A N 1
ATOM 1524 C CA . SER A 1 197 ? 45.019 16.756 -10.794 1.00 50.19 197 SER A CA 1
ATOM 1525 C C . SER A 1 197 ? 45.021 15.305 -11.254 1.00 50.19 197 SER A C 1
ATOM 1527 O O . SER A 1 197 ? 45.237 15.017 -12.431 1.00 50.19 197 SER A O 1
ATOM 1529 N N . SER A 1 198 ? 44.785 14.390 -10.312 1.00 57.84 198 SER A N 1
ATOM 1530 C CA . SER A 1 198 ? 44.418 13.008 -10.618 1.00 57.84 198 SER A CA 1
ATOM 1531 C C . SER A 1 198 ? 43.372 13.013 -11.736 1.00 57.84 198 SER A C 1
ATOM 1533 O O . SER A 1 198 ? 42.372 13.726 -11.592 1.00 57.84 198 SER A O 1
ATOM 1535 N N . PRO A 1 199 ? 43.550 12.253 -12.832 1.00 56.53 199 PRO A N 1
ATOM 1536 C CA . PRO A 1 199 ? 42.517 12.154 -13.846 1.00 56.53 199 PRO A CA 1
ATOM 1537 C C . PRO A 1 199 ? 41.300 11.500 -13.197 1.00 56.53 199 PRO A C 1
ATOM 1539 O O . PRO A 1 199 ? 41.300 10.303 -12.905 1.00 56.53 199 PRO A O 1
ATOM 1542 N N . SER A 1 200 ? 40.261 12.295 -12.943 1.00 55.44 200 SER A N 1
ATOM 1543 C CA . SER A 1 200 ? 38.949 11.770 -12.603 1.00 55.44 200 SER A CA 1
ATOM 1544 C C . SER A 1 200 ? 38.523 10.877 -13.763 1.00 55.44 200 SER A C 1
ATOM 1546 O O . SER A 1 200 ? 38.375 11.333 -14.897 1.00 55.44 200 SER A O 1
ATOM 1548 N N . SER A 1 201 ? 38.393 9.578 -13.497 1.00 69.00 201 SER A N 1
ATOM 1549 C CA . SER A 1 201 ? 38.044 8.570 -14.495 1.00 69.00 201 SER A CA 1
ATOM 1550 C C . SER A 1 201 ? 36.569 8.702 -14.873 1.00 69.00 201 SER A C 1
ATOM 1552 O O . SER A 1 201 ? 35.711 7.935 -14.442 1.00 69.00 201 SER A O 1
ATOM 1554 N N . LEU A 1 202 ? 36.264 9.729 -15.668 1.00 78.94 202 LEU A N 1
ATOM 1555 C CA . LEU A 1 202 ? 34.929 10.000 -16.178 1.00 78.94 202 LEU A CA 1
ATOM 1556 C C . LEU A 1 202 ? 34.507 8.870 -17.125 1.00 78.94 202 LEU A C 1
ATOM 1558 O O . LEU A 1 202 ? 35.122 8.640 -18.166 1.00 78.94 202 LEU A O 1
ATOM 1562 N N . ILE A 1 203 ? 33.439 8.165 -16.753 1.00 79.62 203 ILE A N 1
ATOM 1563 C CA . ILE A 1 203 ? 32.846 7.094 -17.553 1.00 79.62 203 ILE A CA 1
ATOM 1564 C C . ILE A 1 203 ? 31.663 7.677 -18.327 1.00 79.62 203 ILE A C 1
ATOM 1566 O O . ILE A 1 203 ? 30.642 8.036 -17.742 1.00 79.62 203 ILE A O 1
ATOM 1570 N N . ASN A 1 204 ? 31.779 7.736 -19.654 1.00 85.75 204 ASN A N 1
ATOM 1571 C CA . ASN A 1 204 ? 30.684 8.158 -20.525 1.00 85.75 204 ASN A CA 1
ATOM 1572 C C . ASN A 1 204 ? 29.673 7.015 -20.705 1.00 85.75 204 ASN A C 1
ATOM 1574 O O . ASN A 1 204 ? 29.948 6.026 -21.384 1.00 85.75 204 ASN A O 1
ATOM 1578 N N . ILE A 1 205 ? 28.487 7.167 -20.112 1.00 89.31 205 ILE A N 1
ATOM 1579 C CA . ILE A 1 205 ? 27.387 6.197 -20.194 1.00 89.31 205 ILE A CA 1
ATOM 1580 C C . ILE A 1 205 ? 26.368 6.677 -21.245 1.00 89.31 205 ILE A C 1
ATOM 1582 O O . ILE A 1 205 ? 25.875 7.801 -21.132 1.00 89.31 205 ILE A O 1
ATOM 1586 N N . PRO A 1 206 ? 25.989 5.857 -22.247 1.00 93.94 206 PRO A N 1
ATOM 1587 C CA . PRO A 1 206 ? 24.956 6.223 -23.214 1.00 93.94 206 PRO A CA 1
ATOM 1588 C C . PRO A 1 206 ? 23.614 6.535 -22.539 1.00 93.94 206 PRO A C 1
ATOM 1590 O O . PRO A 1 206 ? 23.175 5.795 -21.656 1.00 93.94 206 PRO A O 1
ATOM 1593 N N . LEU A 1 207 ? 22.906 7.567 -23.013 1.00 94.69 207 LEU A N 1
ATOM 1594 C CA . LEU A 1 207 ? 21.636 8.027 -22.425 1.00 94.69 207 LEU A CA 1
ATOM 1595 C C . LEU A 1 207 ? 20.609 6.895 -22.237 1.00 94.69 207 LEU A C 1
ATOM 1597 O O . LEU A 1 207 ? 19.963 6.813 -21.196 1.00 94.69 207 LEU A O 1
ATOM 1601 N N . ARG A 1 208 ? 20.514 5.969 -23.202 1.00 95.25 208 ARG A N 1
ATOM 1602 C CA . ARG A 1 208 ? 19.643 4.784 -23.116 1.00 95.25 208 ARG A CA 1
ATOM 1603 C C . ARG A 1 208 ? 19.982 3.884 -21.920 1.00 95.25 208 ARG A C 1
ATOM 1605 O O . ARG A 1 208 ? 19.074 3.404 -21.252 1.00 95.25 208 ARG A O 1
ATOM 1612 N N . ILE A 1 209 ? 21.268 3.666 -21.637 1.00 96.00 209 ILE A N 1
ATOM 1613 C CA . ILE A 1 209 ? 21.727 2.864 -20.492 1.00 96.00 209 ILE A CA 1
ATOM 1614 C C . ILE A 1 209 ? 21.391 3.583 -19.183 1.00 96.00 209 ILE A C 1
ATOM 1616 O O . ILE A 1 209 ? 20.850 2.961 -18.273 1.00 96.00 209 ILE A O 1
ATOM 1620 N N . HIS A 1 210 ? 21.625 4.897 -19.109 1.00 95.69 210 HIS A N 1
ATOM 1621 C CA . HIS A 1 210 ? 21.248 5.703 -17.946 1.00 95.69 210 HIS A CA 1
ATOM 1622 C C . HIS A 1 210 ? 19.732 5.645 -17.672 1.00 95.69 210 HIS A C 1
ATOM 1624 O O . HIS A 1 210 ? 19.315 5.348 -16.555 1.00 95.69 210 HIS A O 1
ATOM 1630 N N . GLN A 1 211 ? 18.897 5.827 -18.701 1.00 97.25 211 GLN A N 1
ATOM 1631 C CA . GLN A 1 211 ? 17.437 5.704 -18.594 1.00 97.25 211 GLN A CA 1
ATOM 1632 C C . GLN A 1 211 ? 16.996 4.294 -18.175 1.00 97.25 211 GLN A C 1
ATOM 1634 O O . GLN A 1 211 ? 16.072 4.147 -17.376 1.00 97.25 211 GLN A O 1
ATOM 1639 N N . MET A 1 212 ? 17.641 3.243 -18.686 1.00 97.44 212 MET A N 1
ATOM 1640 C CA . MET A 1 212 ? 17.356 1.864 -18.277 1.00 97.44 212 MET A CA 1
ATOM 1641 C C . MET A 1 212 ? 17.747 1.610 -16.818 1.00 97.44 212 MET A C 1
ATOM 1643 O O . MET A 1 212 ? 16.989 0.952 -16.112 1.00 97.44 212 MET A O 1
ATOM 1647 N N . ALA A 1 213 ? 18.865 2.167 -16.344 1.00 97.50 213 ALA A N 1
ATOM 1648 C CA . ALA A 1 213 ? 19.278 2.086 -14.945 1.00 97.50 213 ALA A CA 1
ATOM 1649 C C . ALA A 1 213 ? 18.295 2.823 -14.022 1.00 97.50 213 ALA A C 1
ATOM 1651 O O . ALA A 1 213 ? 17.828 2.240 -13.048 1.00 97.50 213 ALA A O 1
ATOM 1652 N N . ALA A 1 214 ? 17.907 4.055 -14.367 1.00 97.56 214 ALA A N 1
ATOM 1653 C CA . ALA A 1 214 ? 16.924 4.831 -13.610 1.00 97.56 214 ALA A CA 1
ATOM 1654 C C . ALA A 1 214 ? 15.558 4.122 -13.533 1.00 97.56 214 ALA A C 1
ATOM 1656 O O . ALA A 1 214 ? 14.980 4.000 -12.454 1.00 97.56 214 ALA A O 1
ATOM 1657 N N . ASN A 1 215 ? 15.065 3.583 -14.654 1.00 97.12 215 ASN A N 1
ATOM 1658 C CA . ASN A 1 215 ? 13.804 2.840 -14.679 1.00 97.12 215 ASN A CA 1
ATOM 1659 C C . ASN A 1 215 ? 13.892 1.495 -13.943 1.00 97.12 215 ASN A C 1
ATOM 1661 O O . ASN A 1 215 ? 12.944 1.127 -13.252 1.00 97.12 215 ASN A O 1
ATOM 1665 N N . HIS A 1 216 ? 15.012 0.772 -14.053 1.00 98.00 216 HIS A N 1
ATOM 1666 C CA . HIS A 1 216 ? 15.256 -0.441 -13.273 1.00 98.00 216 HIS A CA 1
ATOM 1667 C C . HIS A 1 216 ? 15.197 -0.136 -11.776 1.00 98.00 216 HIS A C 1
ATOM 1669 O O . HIS A 1 216 ? 14.401 -0.755 -11.079 1.00 98.00 216 HIS A O 1
ATOM 1675 N N . LEU A 1 217 ? 15.966 0.861 -11.316 1.00 97.62 217 LEU A N 1
ATOM 1676 C CA . LEU A 1 217 ? 15.975 1.308 -9.923 1.00 97.62 217 LEU A CA 1
ATOM 1677 C C . LEU A 1 217 ? 14.570 1.676 -9.447 1.00 97.62 217 LEU A C 1
ATOM 1679 O O . LEU A 1 217 ? 14.135 1.142 -8.434 1.00 97.62 217 LEU A O 1
ATOM 1683 N N . ASN A 1 218 ? 13.830 2.498 -10.197 1.00 96.38 218 ASN A N 1
ATOM 1684 C CA . ASN A 1 218 ? 12.461 2.886 -9.846 1.00 96.38 218 ASN A CA 1
ATOM 1685 C C . ASN A 1 218 ? 11.525 1.672 -9.681 1.00 96.38 218 ASN A C 1
ATOM 1687 O O . ASN A 1 218 ? 10.742 1.617 -8.737 1.00 96.38 218 ASN A O 1
ATOM 1691 N N . ILE A 1 219 ? 11.626 0.662 -10.556 1.00 97.69 219 ILE A N 1
ATOM 1692 C CA . ILE A 1 219 ? 10.816 -0.558 -10.430 1.00 97.69 219 ILE A CA 1
ATOM 1693 C C . ILE A 1 219 ? 11.268 -1.395 -9.225 1.00 97.69 219 ILE A C 1
ATOM 1695 O O . ILE A 1 219 ? 10.419 -1.807 -8.435 1.00 97.69 219 ILE A O 1
ATOM 1699 N N . THR A 1 220 ? 12.573 -1.631 -9.048 1.00 97.88 220 THR A N 1
ATOM 1700 C CA . THR A 1 220 ? 13.099 -2.462 -7.949 1.00 97.88 220 THR A CA 1
ATOM 1701 C C . THR A 1 220 ? 12.976 -1.808 -6.576 1.00 97.88 220 THR A C 1
ATOM 1703 O O . THR A 1 220 ? 12.868 -2.522 -5.586 1.00 97.88 220 THR A O 1
ATOM 1706 N N . ASN A 1 221 ? 12.928 -0.477 -6.493 1.00 97.94 221 ASN A N 1
ATOM 1707 C CA . ASN A 1 221 ? 12.752 0.244 -5.230 1.00 97.94 221 ASN A CA 1
ATOM 1708 C C . ASN A 1 221 ? 11.390 -0.063 -4.578 1.00 97.94 221 ASN A C 1
ATOM 1710 O O . ASN A 1 221 ? 11.271 -0.060 -3.359 1.00 97.94 221 ASN A O 1
ATOM 1714 N N . ASN A 1 222 ? 10.381 -0.447 -5.374 1.00 98.25 222 ASN A N 1
ATOM 1715 C CA . ASN A 1 222 ? 9.124 -0.974 -4.839 1.00 98.25 222 ASN A CA 1
ATOM 1716 C C . ASN A 1 222 ? 9.332 -2.250 -4.004 1.00 98.25 222 ASN A C 1
ATOM 1718 O O . ASN A 1 222 ? 8.617 -2.453 -3.033 1.00 98.25 222 ASN A O 1
ATOM 1722 N N . VAL A 1 223 ? 10.315 -3.099 -4.331 1.00 98.25 223 VAL A N 1
ATOM 1723 C CA . VAL A 1 223 ? 10.637 -4.280 -3.510 1.00 98.25 223 VAL A CA 1
ATOM 1724 C C . VAL A 1 223 ? 11.234 -3.849 -2.172 1.00 98.25 223 VAL A C 1
ATOM 1726 O O . VAL A 1 223 ? 10.834 -4.382 -1.145 1.00 98.25 223 VAL A O 1
ATOM 1729 N N . LEU A 1 224 ? 12.126 -2.852 -2.163 1.00 98.12 224 LEU A N 1
ATOM 1730 C CA . LEU A 1 224 ? 12.723 -2.333 -0.927 1.00 98.12 224 LEU A CA 1
ATOM 1731 C C . LEU A 1 224 ? 11.650 -1.752 0.005 1.00 98.12 224 LEU A C 1
ATOM 1733 O O . LEU A 1 224 ? 11.519 -2.222 1.130 1.00 98.12 224 LEU A O 1
ATOM 1737 N N . TYR A 1 225 ? 10.791 -0.854 -0.494 1.00 98.44 225 TYR A N 1
ATOM 1738 C CA . TYR A 1 225 ? 9.662 -0.330 0.289 1.00 98.44 225 TYR A CA 1
ATOM 1739 C C . TYR A 1 225 ? 8.688 -1.422 0.748 1.00 98.44 225 TYR A C 1
ATOM 1741 O O . TYR A 1 225 ? 8.120 -1.327 1.834 1.00 98.44 225 TYR A O 1
ATOM 1749 N N . SER A 1 226 ? 8.487 -2.467 -0.062 1.00 98.56 226 SER A N 1
ATOM 1750 C CA . SER A 1 226 ? 7.653 -3.612 0.308 1.00 98.56 226 SER A CA 1
ATOM 1751 C C . SER A 1 226 ? 8.200 -4.328 1.549 1.00 98.56 226 SER A C 1
ATOM 1753 O O . SER A 1 226 ? 7.442 -4.571 2.487 1.00 98.56 226 SER A O 1
ATOM 1755 N N . TYR A 1 227 ? 9.512 -4.590 1.594 1.00 98.38 227 TYR A N 1
ATOM 1756 C CA . TYR A 1 227 ? 10.174 -5.171 2.765 1.00 98.38 227 TYR A CA 1
ATOM 1757 C C . TYR A 1 227 ? 10.195 -4.215 3.965 1.00 98.38 227 TYR A C 1
ATOM 1759 O O . TYR A 1 227 ? 9.789 -4.628 5.047 1.00 98.38 227 TYR A O 1
ATOM 1767 N N . GLU A 1 228 ? 10.573 -2.945 3.785 1.00 98.31 228 GLU A N 1
ATOM 1768 C CA . GLU A 1 228 ? 10.623 -1.955 4.877 1.00 98.31 228 GLU A CA 1
ATOM 1769 C C . GLU A 1 228 ? 9.267 -1.817 5.591 1.00 98.31 228 GLU A C 1
ATOM 1771 O O . GLU A 1 228 ? 9.192 -1.877 6.820 1.00 98.31 228 GLU A O 1
ATOM 1776 N N . TYR A 1 229 ? 8.165 -1.695 4.840 1.00 98.50 229 TYR A N 1
ATOM 1777 C CA . TYR A 1 229 ? 6.830 -1.641 5.440 1.00 98.50 229 TYR A CA 1
ATOM 1778 C C . TYR A 1 229 ? 6.404 -2.972 6.070 1.00 98.50 229 TYR A C 1
ATOM 1780 O O . TYR A 1 229 ? 5.672 -2.964 7.061 1.00 98.50 229 TYR A O 1
ATOM 1788 N N . TRP A 1 230 ? 6.868 -4.112 5.551 1.00 98.31 230 TRP A N 1
ATOM 1789 C CA . TRP A 1 230 ? 6.610 -5.407 6.177 1.00 98.31 230 TRP A CA 1
ATOM 1790 C C . TRP A 1 230 ? 7.312 -5.525 7.534 1.00 98.31 230 TRP A C 1
ATOM 1792 O O . TRP A 1 230 ? 6.674 -5.904 8.513 1.00 98.31 230 TRP A O 1
ATOM 1802 N N . GLU A 1 231 ? 8.585 -5.134 7.627 1.00 97.50 231 GLU A N 1
ATOM 1803 C CA . GLU A 1 231 ? 9.348 -5.135 8.881 1.00 97.50 231 GLU A CA 1
ATOM 1804 C C . GLU A 1 231 ? 8.784 -4.143 9.908 1.00 97.50 231 GLU A C 1
ATOM 1806 O O . GLU A 1 231 ? 8.669 -4.481 11.089 1.00 97.50 231 GLU A O 1
ATOM 1811 N N . LEU A 1 232 ? 8.343 -2.956 9.471 1.00 96.44 232 LEU A N 1
ATOM 1812 C CA . LEU A 1 232 ? 7.620 -2.012 10.331 1.00 96.44 232 LEU A CA 1
ATOM 1813 C C . LEU A 1 232 ? 6.330 -2.631 10.891 1.00 96.44 232 LEU A C 1
ATOM 1815 O O . LEU A 1 232 ? 6.069 -2.501 12.089 1.00 96.44 232 LEU A O 1
ATOM 1819 N N . ALA A 1 233 ? 5.563 -3.363 10.074 1.00 97.19 233 ALA A N 1
ATOM 1820 C CA . ALA A 1 233 ? 4.389 -4.097 10.547 1.00 97.19 233 ALA A CA 1
ATOM 1821 C C . ALA A 1 233 ? 4.764 -5.178 11.579 1.00 97.19 233 ALA A C 1
ATOM 1823 O O . ALA A 1 233 ? 4.193 -5.182 12.669 1.00 97.19 233 ALA A O 1
ATOM 1824 N N . GLU A 1 234 ? 5.747 -6.045 11.293 1.00 95.44 234 GLU A N 1
ATOM 1825 C CA . GLU A 1 234 ? 6.207 -7.069 12.253 1.00 95.44 234 GLU A CA 1
ATOM 1826 C C . GLU A 1 234 ? 6.690 -6.455 13.573 1.00 95.44 234 GLU A C 1
ATOM 1828 O O . GLU A 1 234 ? 6.486 -7.030 14.645 1.00 95.44 234 GLU A O 1
ATOM 1833 N N . SER A 1 235 ? 7.313 -5.273 13.520 1.00 94.31 235 SER A N 1
ATOM 1834 C CA . SER A 1 235 ? 7.839 -4.610 14.712 1.00 94.31 235 SER A CA 1
ATOM 1835 C C . SER A 1 235 ? 6.748 -4.241 15.726 1.00 94.31 235 SER A C 1
ATOM 1837 O O . SER A 1 235 ? 6.967 -4.415 16.925 1.00 94.31 235 SER A O 1
ATOM 1839 N N . LEU A 1 236 ? 5.575 -3.818 15.239 1.00 93.31 236 LEU A N 1
ATOM 1840 C CA . LEU A 1 236 ? 4.412 -3.396 16.030 1.00 93.31 236 LEU A CA 1
ATOM 1841 C C . LEU A 1 236 ? 3.433 -4.544 16.345 1.00 93.31 236 LEU A C 1
ATOM 1843 O O . LEU A 1 236 ? 2.670 -4.457 17.310 1.00 93.31 236 LEU A O 1
ATOM 1847 N N . VAL A 1 237 ? 3.453 -5.635 15.564 1.00 94.00 237 VAL A N 1
ATOM 1848 C CA . VAL A 1 237 ? 2.657 -6.848 15.843 1.00 94.00 237 VAL A CA 1
ATOM 1849 C C . VAL A 1 237 ? 3.036 -7.466 17.187 1.00 94.00 237 VAL A C 1
ATOM 1851 O O . VAL A 1 237 ? 2.153 -7.952 17.887 1.00 94.00 237 VAL A O 1
ATOM 1854 N N . ARG A 1 238 ? 4.314 -7.412 17.589 1.00 88.88 238 ARG A N 1
ATOM 1855 C CA . ARG A 1 238 ? 4.777 -7.961 18.880 1.00 88.88 238 ARG A CA 1
ATOM 1856 C C . ARG A 1 238 ? 4.048 -7.356 20.081 1.00 88.88 238 ARG A C 1
ATOM 1858 O O . ARG A 1 238 ? 3.682 -8.092 20.992 1.00 88.88 238 ARG A O 1
ATOM 1865 N N . ASP A 1 239 ? 3.775 -6.055 20.035 1.00 89.38 239 ASP A N 1
ATOM 1866 C CA . ASP A 1 239 ? 3.081 -5.320 21.102 1.00 89.38 239 ASP A CA 1
ATOM 1867 C C . ASP A 1 239 ? 1.548 -5.507 21.034 1.00 89.38 239 ASP A C 1
ATOM 1869 O O . ASP A 1 239 ? 0.814 -5.135 21.946 1.00 89.38 239 ASP A O 1
ATOM 1873 N N . ASN A 1 240 ? 1.051 -6.118 19.952 1.00 91.75 240 ASN A N 1
ATOM 1874 C CA . ASN A 1 240 ? -0.368 -6.317 19.639 1.00 91.75 240 ASN A CA 1
ATOM 1875 C C . ASN A 1 240 ? -0.695 -7.793 19.332 1.00 91.75 240 ASN A C 1
ATOM 1877 O O . ASN A 1 240 ? -1.625 -8.106 18.584 1.00 91.75 240 ASN A O 1
ATOM 1881 N N . ASN A 1 241 ? 0.094 -8.706 19.903 1.00 93.00 241 ASN A N 1
ATOM 1882 C CA . ASN A 1 241 ? 0.189 -10.099 19.470 1.00 93.00 241 ASN A CA 1
ATOM 1883 C C . ASN A 1 241 ? -1.150 -10.856 19.560 1.00 93.00 241 ASN A C 1
ATOM 1885 O O . ASN A 1 241 ? -1.505 -11.586 18.641 1.00 93.00 241 ASN A O 1
ATOM 1889 N N . GLU A 1 242 ? -1.939 -10.653 20.620 1.00 95.62 242 GLU A N 1
ATOM 1890 C CA . GLU A 1 242 ? -3.245 -11.317 20.790 1.00 95.62 242 GLU A CA 1
ATOM 1891 C C . GLU A 1 242 ? -4.245 -10.948 19.683 1.00 95.62 242 GLU A C 1
ATOM 1893 O O . GLU A 1 242 ? -4.860 -11.834 19.086 1.00 95.62 242 GLU A O 1
ATOM 1898 N N . PHE A 1 243 ? -4.348 -9.655 19.353 1.00 97.12 243 PHE A N 1
ATOM 1899 C CA . PHE A 1 243 ? -5.222 -9.149 18.291 1.00 97.12 243 PHE A CA 1
ATOM 1900 C C . PHE A 1 243 ? -4.867 -9.780 16.939 1.00 97.12 243 PHE A C 1
ATOM 1902 O O . PHE A 1 243 ? -5.734 -10.324 16.252 1.00 97.12 243 PHE A O 1
ATOM 1909 N N . PHE A 1 244 ? -3.581 -9.760 16.575 1.00 97.50 244 PHE A N 1
ATOM 1910 C CA . PHE A 1 244 ? -3.131 -10.290 15.288 1.00 97.50 244 PHE A CA 1
ATOM 1911 C C . PHE A 1 244 ? -3.124 -11.820 15.238 1.00 97.50 244 PHE A C 1
ATOM 1913 O O . PHE A 1 244 ? -3.434 -12.372 14.187 1.00 97.50 244 PHE A O 1
ATOM 1920 N N . ASN A 1 245 ? -2.881 -12.526 16.345 1.00 96.75 245 ASN A N 1
ATOM 1921 C CA . ASN A 1 245 ? -3.035 -13.983 16.395 1.00 96.75 245 ASN A CA 1
ATOM 1922 C C . ASN A 1 245 ? -4.491 -14.410 16.212 1.00 96.75 245 ASN A C 1
ATOM 1924 O O . ASN A 1 245 ? -4.758 -15.357 15.469 1.00 96.75 245 ASN A O 1
ATOM 1928 N N . TYR A 1 246 ? -5.442 -13.703 16.828 1.00 96.75 246 TYR A N 1
ATOM 1929 C CA . TYR A 1 246 ? -6.859 -13.992 16.628 1.00 96.75 246 TYR A CA 1
ATOM 1930 C C . TYR A 1 246 ? -7.298 -13.683 15.185 1.00 96.75 246 TYR A C 1
ATOM 1932 O O . TYR A 1 246 ? -7.973 -14.502 14.558 1.00 96.75 246 TYR A O 1
ATOM 1940 N N . LEU A 1 247 ? -6.817 -12.575 14.605 1.00 96.88 247 LEU A N 1
ATOM 1941 C CA . LEU A 1 247 ? -7.061 -12.219 13.201 1.00 96.88 247 LEU A CA 1
ATOM 1942 C C . LEU A 1 247 ? -6.468 -13.254 12.226 1.00 96.88 247 LEU A C 1
ATOM 1944 O O . LEU A 1 247 ? -7.161 -13.719 11.324 1.00 96.88 247 LEU A O 1
ATOM 1948 N N . ASN A 1 248 ? -5.228 -13.696 12.464 1.00 96.81 248 ASN A N 1
ATOM 1949 C CA . ASN A 1 248 ? -4.565 -14.769 11.713 1.00 96.81 248 ASN A CA 1
ATOM 1950 C C . ASN A 1 248 ? -5.303 -16.112 11.831 1.00 96.81 248 ASN A C 1
ATOM 1952 O O . ASN A 1 248 ? -5.324 -16.880 10.872 1.00 96.81 248 ASN A O 1
ATOM 1956 N N . THR A 1 249 ? -5.901 -16.406 12.990 1.00 96.75 249 THR A N 1
ATOM 1957 C CA . THR A 1 249 ? -6.659 -17.647 13.219 1.00 96.75 249 THR A CA 1
ATOM 1958 C C . THR A 1 249 ? -7.987 -17.643 12.461 1.00 96.75 249 THR A C 1
ATOM 1960 O O . THR A 1 249 ? -8.399 -18.680 11.947 1.00 96.75 249 THR A O 1
ATOM 1963 N N . LEU A 1 250 ? -8.653 -16.486 12.369 1.00 95.31 250 LEU A N 1
ATOM 1964 C CA . LEU A 1 250 ? -9.935 -16.350 11.675 1.00 95.31 250 LEU A CA 1
ATOM 1965 C C . LEU A 1 250 ? -9.778 -16.260 10.148 1.00 95.31 250 LEU A C 1
ATOM 1967 O O . LEU A 1 250 ? -10.498 -16.931 9.413 1.00 95.31 250 LEU A O 1
ATOM 1971 N N . SER A 1 251 ? -8.872 -15.402 9.677 1.00 94.19 251 SER A N 1
ATOM 1972 C CA . SER A 1 251 ? -8.747 -15.035 8.259 1.00 94.19 251 SER A CA 1
ATOM 1973 C C . SER A 1 251 ? -7.621 -15.768 7.525 1.00 94.19 251 SER A C 1
ATOM 1975 O O . SER A 1 251 ? -7.543 -15.677 6.306 1.00 94.19 251 SER A O 1
ATOM 1977 N N . GLY A 1 252 ? -6.766 -16.498 8.247 1.00 95.75 252 GLY A N 1
ATOM 1978 C CA . GLY A 1 252 ? -5.465 -16.946 7.757 1.00 95.75 252 GLY A CA 1
ATOM 1979 C C . GLY A 1 252 ? -4.392 -15.857 7.939 1.00 95.75 252 GLY A C 1
ATOM 1980 O O . GLY A 1 252 ? -4.704 -14.665 7.920 1.00 95.75 252 GLY A O 1
ATOM 1981 N N . PRO A 1 253 ? -3.115 -16.223 8.150 1.00 95.75 253 PRO A N 1
ATOM 1982 C CA . PRO A 1 253 ? -2.045 -15.245 8.305 1.00 95.75 253 PRO A CA 1
ATOM 1983 C C . PRO A 1 253 ? -1.718 -14.561 6.974 1.00 95.75 253 PRO A C 1
ATOM 1985 O O . PRO A 1 253 ? -1.526 -15.226 5.951 1.00 95.75 253 PRO A O 1
ATOM 1988 N N . LEU A 1 254 ? -1.574 -13.232 6.987 1.00 96.69 254 LEU A N 1
ATOM 1989 C CA . LEU A 1 254 ? -1.010 -12.520 5.841 1.00 96.69 254 LEU A CA 1
ATOM 1990 C C . LEU A 1 254 ? 0.482 -12.821 5.682 1.00 96.69 254 LEU A C 1
ATOM 1992 O O . LEU A 1 254 ? 1.248 -12.877 6.640 1.00 96.69 254 LEU A O 1
ATOM 1996 N N . THR A 1 255 ? 0.899 -12.915 4.425 1.00 96.69 255 THR A N 1
ATOM 1997 C CA . THR A 1 255 ? 2.298 -13.010 3.991 1.00 96.69 255 THR A CA 1
ATOM 1998 C C . THR A 1 255 ? 2.598 -11.895 2.995 1.00 96.69 255 THR A C 1
ATOM 2000 O O . THR A 1 255 ? 1.676 -11.398 2.348 1.00 96.69 255 THR A O 1
ATOM 2003 N N . LEU A 1 256 ? 3.876 -11.558 2.783 1.00 95.19 256 LEU A N 1
ATOM 2004 C CA . LEU A 1 256 ? 4.321 -10.553 1.798 1.00 95.19 256 LEU A CA 1
ATOM 2005 C C . LEU A 1 256 ? 3.876 -10.855 0.348 1.00 95.19 256 LEU A C 1
ATOM 2007 O O . LEU A 1 256 ? 3.992 -10.019 -0.544 1.00 95.19 256 LEU A O 1
ATOM 2011 N N . HIS A 1 257 ? 3.378 -12.066 0.091 1.00 94.50 257 HIS A N 1
ATOM 2012 C CA . HIS A 1 257 ? 2.929 -12.532 -1.221 1.00 94.50 257 HIS A CA 1
ATOM 2013 C C . HIS A 1 257 ? 1.437 -12.904 -1.248 1.00 94.50 257 HIS A C 1
ATOM 2015 O O . HIS A 1 257 ? 0.975 -13.513 -2.213 1.00 94.50 257 HIS A O 1
ATOM 2021 N N . SER A 1 258 ? 0.680 -12.542 -0.206 1.00 97.38 258 SER A N 1
ATOM 2022 C CA . SER A 1 258 ? -0.777 -12.697 -0.174 1.00 97.38 258 SER A CA 1
ATOM 2023 C C . SER A 1 258 ? -1.460 -11.901 -1.291 1.00 97.38 258 SER A C 1
ATOM 2025 O O . SER A 1 258 ? -0.957 -10.876 -1.750 1.00 97.38 258 SER A O 1
ATOM 2027 N N . SER A 1 259 ? -2.618 -12.382 -1.747 1.00 96.44 259 SER A N 1
ATOM 2028 C CA . SER A 1 259 ? -3.402 -11.692 -2.774 1.00 96.44 259 SER A CA 1
ATOM 2029 C C . SER A 1 259 ? -4.035 -10.408 -2.227 1.00 96.44 259 SER A C 1
ATOM 2031 O O . SER A 1 259 ? -4.296 -10.294 -1.029 1.00 96.44 259 SER A O 1
ATOM 2033 N N . ILE A 1 260 ? -4.350 -9.462 -3.120 1.00 96.75 260 ILE A N 1
ATOM 2034 C CA . ILE A 1 260 ? -5.098 -8.245 -2.766 1.00 96.75 260 ILE A CA 1
ATOM 2035 C C . ILE A 1 260 ? -6.435 -8.595 -2.094 1.00 96.75 260 ILE A C 1
ATOM 2037 O O . ILE A 1 260 ? -6.760 -8.011 -1.067 1.00 96.75 260 ILE A O 1
ATOM 2041 N N . ALA A 1 261 ? -7.165 -9.595 -2.600 1.00 96.31 261 ALA A N 1
ATOM 2042 C CA . ALA A 1 261 ? -8.425 -10.043 -2.002 1.00 96.31 261 ALA A CA 1
ATOM 2043 C C . ALA A 1 261 ? -8.249 -10.528 -0.548 1.00 96.31 261 ALA A C 1
ATOM 2045 O O . ALA A 1 261 ? -9.003 -10.114 0.331 1.00 96.31 261 ALA A O 1
ATOM 2046 N N . HIS A 1 262 ? -7.217 -11.336 -0.272 1.00 97.81 262 HIS A N 1
ATOM 2047 C CA . HIS A 1 262 ? -6.914 -11.797 1.087 1.00 97.81 262 HIS A CA 1
ATOM 2048 C C . HIS A 1 262 ? -6.520 -10.624 2.003 1.00 97.81 262 HIS A C 1
ATOM 2050 O O . HIS A 1 262 ? -7.036 -10.503 3.111 1.00 97.81 262 HIS A O 1
ATOM 2056 N N . ALA A 1 263 ? -5.674 -9.710 1.513 1.00 98.06 263 ALA A N 1
ATOM 2057 C CA . ALA A 1 263 ? -5.258 -8.503 2.230 1.00 98.06 263 ALA A CA 1
ATOM 2058 C C . ALA A 1 263 ? -6.435 -7.592 2.610 1.00 98.06 263 ALA A C 1
ATOM 2060 O O . ALA A 1 263 ? -6.479 -7.056 3.720 1.00 98.06 263 ALA A O 1
ATOM 2061 N N . VAL A 1 264 ? -7.395 -7.442 1.696 1.00 98.31 264 VAL A N 1
ATOM 2062 C CA . VAL A 1 264 ? -8.595 -6.628 1.889 1.00 98.31 264 VAL A CA 1
ATOM 2063 C C . VAL A 1 264 ? -9.553 -7.283 2.881 1.00 98.31 264 VAL A C 1
ATOM 2065 O O . VAL A 1 264 ? -10.012 -6.603 3.794 1.00 98.31 264 VAL A O 1
ATOM 2068 N N . GLN A 1 265 ? -9.808 -8.590 2.777 1.00 97.81 265 GLN A N 1
ATOM 2069 C CA . GLN A 1 265 ? -10.649 -9.317 3.739 1.00 97.81 265 GLN A CA 1
ATOM 2070 C C . GLN A 1 265 ? -10.061 -9.275 5.157 1.00 97.81 265 GLN A C 1
ATOM 2072 O O . GLN A 1 265 ? -10.750 -8.880 6.099 1.00 97.81 265 GLN A O 1
ATOM 2077 N N . TYR A 1 266 ? -8.772 -9.600 5.294 1.00 98.50 266 TYR A N 1
ATOM 2078 C CA . TYR A 1 266 ? -8.039 -9.546 6.560 1.00 98.50 266 TYR A CA 1
ATOM 2079 C C . TYR A 1 266 ? -8.089 -8.143 7.182 1.00 98.50 266 TYR A C 1
ATOM 2081 O O . TYR A 1 266 ? -8.420 -7.978 8.358 1.00 98.50 266 TYR A O 1
ATOM 2089 N N . THR A 1 267 ? -7.815 -7.104 6.383 1.00 98.50 267 THR A N 1
ATOM 2090 C CA . THR A 1 267 ? -7.794 -5.730 6.894 1.00 98.50 267 THR A CA 1
ATOM 2091 C C . THR A 1 267 ? -9.193 -5.217 7.230 1.00 98.50 267 THR A C 1
ATOM 2093 O O . THR A 1 267 ? -9.354 -4.646 8.305 1.00 98.50 267 THR A O 1
ATOM 2096 N N . ARG A 1 268 ? -10.226 -5.475 6.410 1.00 98.31 268 ARG A N 1
ATOM 2097 C CA . ARG A 1 268 ? -11.625 -5.123 6.740 1.00 98.31 268 ARG A CA 1
ATOM 2098 C C . ARG A 1 268 ? -12.050 -5.723 8.081 1.00 98.31 268 ARG A C 1
ATOM 2100 O O . ARG A 1 268 ? -12.662 -5.028 8.892 1.00 98.31 268 ARG A O 1
ATOM 2107 N N . GLN A 1 269 ? -11.674 -6.976 8.348 1.00 98.19 269 GLN A N 1
ATOM 2108 C CA . GLN A 1 269 ? -11.984 -7.629 9.616 1.00 98.19 269 GLN A CA 1
ATOM 2109 C C . GLN A 1 269 ? -11.275 -6.964 10.808 1.00 98.19 269 GLN A C 1
ATOM 2111 O O . GLN A 1 269 ? -11.919 -6.703 11.827 1.00 98.19 269 GLN A O 1
ATOM 2116 N N . GLY A 1 270 ? -9.988 -6.628 10.670 1.00 98.00 270 GLY A N 1
ATOM 2117 C CA . GLY A 1 270 ? -9.243 -5.885 11.690 1.00 98.00 270 GLY A CA 1
ATOM 2118 C C . GLY A 1 270 ? -9.807 -4.478 11.940 1.00 98.00 270 GLY A C 1
ATOM 2119 O O . GLY A 1 270 ? -9.991 -4.081 13.091 1.00 98.00 270 GLY A O 1
ATOM 2120 N N . LEU A 1 271 ? -10.173 -3.745 10.881 1.00 98.00 271 LEU A N 1
ATOM 2121 C CA . LEU A 1 271 ? -10.827 -2.435 10.993 1.00 98.00 271 LEU A CA 1
ATOM 2122 C C . LEU A 1 271 ? -12.182 -2.527 11.706 1.00 98.00 271 LEU A C 1
ATOM 2124 O O . LEU A 1 271 ? -12.510 -1.648 12.499 1.00 98.00 271 LEU A O 1
ATOM 2128 N N . GLN A 1 272 ? -12.972 -3.578 11.463 1.00 97.19 272 GLN A N 1
ATOM 2129 C CA . GLN A 1 272 ? -14.233 -3.797 12.177 1.00 97.19 272 GLN A CA 1
ATOM 2130 C C . GLN A 1 272 ? -14.011 -3.954 13.690 1.00 97.19 272 GLN A C 1
ATOM 2132 O O . GLN A 1 272 ? -14.771 -3.393 14.476 1.00 97.19 272 GLN A O 1
ATOM 2137 N N . TRP A 1 273 ? -12.969 -4.673 14.113 1.00 96.88 273 TRP A N 1
ATOM 2138 C CA . TRP A 1 273 ? -12.652 -4.828 15.536 1.00 96.88 273 TRP A CA 1
ATOM 2139 C C . TRP A 1 273 ? -12.165 -3.519 16.165 1.00 96.88 273 TRP A C 1
ATOM 2141 O O . TRP A 1 273 ? -12.641 -3.167 17.240 1.00 96.88 273 TRP A O 1
ATOM 2151 N N . ILE A 1 274 ? -11.320 -2.756 15.461 1.00 96.75 274 ILE A N 1
ATOM 2152 C CA . ILE A 1 274 ? -10.869 -1.414 15.876 1.00 96.75 274 ILE A CA 1
ATOM 2153 C C . ILE A 1 274 ? -12.055 -0.450 16.061 1.00 96.75 274 ILE A C 1
ATOM 2155 O O . ILE A 1 274 ? -12.089 0.322 17.019 1.00 96.75 274 ILE A O 1
ATOM 2159 N N . ARG A 1 275 ? -13.059 -0.504 15.174 1.00 95.12 275 ARG A N 1
ATOM 2160 C CA . ARG A 1 275 ? -14.300 0.280 15.313 1.00 95.12 275 ARG A CA 1
ATOM 2161 C C . ARG A 1 275 ? -15.053 -0.044 16.599 1.00 95.12 275 ARG A C 1
ATOM 2163 O O . ARG A 1 275 ? -15.499 0.867 17.291 1.00 95.12 275 ARG A O 1
ATOM 2170 N N . ILE A 1 276 ? -15.186 -1.334 16.912 1.00 94.62 276 ILE A N 1
ATOM 2171 C CA . ILE A 1 276 ? -15.911 -1.815 18.093 1.00 94.62 276 ILE A CA 1
ATOM 2172 C C . ILE A 1 276 ? -15.154 -1.453 19.379 1.00 94.62 276 ILE A C 1
ATOM 2174 O O . ILE A 1 276 ? -15.773 -0.946 20.310 1.00 94.62 276 ILE A O 1
ATOM 2178 N N . SER A 1 277 ? -13.831 -1.654 19.434 1.00 91.62 277 SER A N 1
ATOM 2179 C CA . SER A 1 277 ? -13.029 -1.361 20.633 1.00 91.62 277 SER A CA 1
ATOM 2180 C C . SER A 1 277 ? -12.942 0.136 20.944 1.00 91.62 277 SER A C 1
ATOM 2182 O O . SER A 1 277 ? -13.095 0.532 22.099 1.00 91.62 277 SER A O 1
ATOM 2184 N N . ALA A 1 278 ? -12.764 0.982 19.926 1.00 89.31 278 ALA A N 1
ATOM 2185 C CA . ALA A 1 278 ? -12.709 2.432 20.103 1.00 89.31 278 ALA A CA 1
ATOM 2186 C C . ALA A 1 278 ? -14.090 3.122 20.115 1.00 89.31 278 ALA A C 1
ATOM 2188 O O . ALA A 1 278 ? -14.151 4.330 20.345 1.00 89.31 278 ALA A O 1
ATOM 2189 N N . ASN A 1 279 ? -15.181 2.382 19.879 1.00 86.88 279 ASN A N 1
ATOM 2190 C CA . ASN A 1 279 ? -16.547 2.896 19.714 1.00 86.88 279 ASN A CA 1
ATOM 2191 C C . ASN A 1 279 ? -16.656 4.002 18.637 1.00 86.88 279 ASN A C 1
ATOM 2193 O O . ASN A 1 279 ? -17.256 5.056 18.855 1.00 86.88 279 ASN A O 1
ATOM 2197 N N . VAL A 1 280 ? -16.048 3.762 17.468 1.00 75.81 280 VAL A N 1
ATOM 2198 C CA . VAL A 1 280 ? -16.049 4.672 16.307 1.00 75.81 280 VAL A CA 1
ATOM 2199 C C . VAL A 1 280 ? -16.700 3.993 15.098 1.00 75.81 280 VAL A C 1
ATOM 2201 O O . VAL A 1 280 ? -16.235 2.949 14.647 1.00 75.81 280 VAL A O 1
ATOM 2204 N N . GLY A 1 281 ? -17.772 4.574 14.549 1.00 57.66 281 GLY A N 1
ATOM 2205 C CA . GLY A 1 281 ? -18.561 3.992 13.450 1.00 57.66 281 GLY A CA 1
ATOM 2206 C C . GLY A 1 281 ? -19.211 5.041 12.565 1.00 57.66 281 GLY A C 1
ATOM 2207 O O . GLY A 1 281 ? -19.868 5.940 13.119 1.00 57.66 281 GLY A O 1
#

pLDDT: mean 79.56, std 25.04, range [26.77, 98.81]

Radius of gyration: 36.76 Å; chains: 1; bounding box: 134×107×59 Å

Sequence (281 aa):
MEVECVGVSGKPPPKCESWGPSLQRAGSQRGTVLNHEPPHHAEYYMHEAKRMKHRADAMVDKLGKAVNYVDAALSFMECGKAMEEGPLEDKSPYTMYTETVELIRYAMRLKNHSGPGARQEDQQLAVLCFRCLALLYWQMFRLKKDQAMKYSKALLDYFKSSPKVPTTPPIWSDSGKGTGGPPSSLSPSPSALPLGSSPSSLINIPLRIHQMAANHLNITNNVLYSYEYWELAESLVRDNNEFFNYLNTLSGPLTLHSSIAHAVQYTRQGLQWIRISANVG